Protein AF-A0A5R8YKE3-F1 (afdb_monomer)

Sequence (229 aa):
MSERKKALLKYLGLLACLWLAARLSPEHFTVLMYAVVTLTCFAGIVYGVANRKRILTFINHWPTSFFCSVVIFFICKLSAEKQINAQLGIEAEYIRQSASVGGVLLAIPLSLMLIGLYLLITSAYRKVVQPVSRAKPAPTEQGQTPPESLAQLRPFFAIAVLTSSLFLLTQSDNSVRYWVLVDAMLYSDCGPPEKPWGYVRKNLDSCYRVDTRLFHGAELIAFASRKPG

Solvent-accessible surface area (backbone atoms only — not comparable to full-atom values): 12429 Å² total; per-residue (Å²): 134,59,71,68,60,55,51,52,51,52,52,52,50,51,51,50,52,52,52,49,60,74,69,44,52,73,70,56,46,49,54,50,51,52,51,54,51,51,52,34,34,49,46,9,49,53,35,48,65,70,33,40,68,49,53,51,53,51,61,72,69,41,67,80,40,56,62,52,50,52,52,43,29,52,53,26,18,54,48,34,40,51,50,48,26,72,75,69,66,32,43,60,84,63,38,57,75,24,14,49,56,19,4,52,67,47,28,53,30,52,49,41,29,52,51,15,49,52,50,41,52,54,53,50,49,48,66,71,61,46,77,79,53,89,64,70,87,72,84,77,88,74,75,95,69,67,82,82,56,64,69,86,32,50,61,34,28,21,50,30,38,30,52,51,15,51,51,49,54,75,59,33,61,67,53,34,51,50,53,22,51,61,50,25,33,79,75,32,86,67,60,81,86,46,88,65,39,39,34,32,48,28,52,75,57,29,23,29,40,30,47,64,57,85,92,72,55,75,52,72,50,78,43,82,39,83,68,86,128

Radius of gyration: 24.86 Å; Cα contacts (8 Å, |Δi|>4): 229; chains: 1; bounding box: 54×36×80 Å

pLDDT: mean 80.18, std 13.74, range [34.69, 95.25]

Secondary structure (DSSP, 8-state):
--HHHHHHHHHHHHHHHHHHHHHS-HHHHHHHHHHHHHHHHHHHHHHHHHTHHHHHHHHHT-THHHHHHHHHHHHHHHHHHHHHHHHH---HHHHTTTHHHHHHHHHHHHHHHHHHHHHHHHHHHHHHHTTS--S------SS-PPPPS-GGGHHHHHHHHHHHHHHHHHTHHHHHHHHHHHHHHTT--SS--BTTEEEEE-SSSEEEEEE--TTS---EEEEE-PPP-

Mean predicted aligned error: 11.29 Å

Structure (mmCIF, N/CA/C/O backbone):
data_AF-A0A5R8YKE3-F1
#
_entry.id   AF-A0A5R8YKE3-F1
#
loop_
_atom_site.group_PDB
_atom_site.id
_atom_site.type_symbol
_atom_site.label_atom_id
_atom_site.label_alt_id
_atom_site.label_comp_id
_atom_site.label_asym_id
_atom_site.label_entity_id
_atom_site.label_seq_id
_atom_site.pdbx_PDB_ins_code
_atom_site.Cartn_x
_atom_site.Cartn_y
_atom_site.Cartn_z
_atom_site.occupancy
_atom_site.B_iso_or_equiv
_atom_site.auth_seq_id
_atom_site.auth_comp_id
_atom_site.auth_asym_id
_atom_site.auth_atom_id
_atom_site.pdbx_PDB_model_num
ATOM 1 N N . MET A 1 1 ? -16.827 4.598 43.904 1.00 57.41 1 MET A N 1
ATOM 2 C CA . MET A 1 1 ? -15.351 4.680 43.763 1.00 57.41 1 MET A CA 1
ATOM 3 C C . MET A 1 1 ? -15.006 6.024 43.118 1.00 57.41 1 MET A C 1
ATOM 5 O O . MET A 1 1 ? -15.526 6.278 42.038 1.00 57.41 1 MET A O 1
ATOM 9 N N . SER A 1 2 ? -14.256 6.917 43.785 1.00 78.00 2 SER A N 1
ATOM 10 C CA . SER A 1 2 ? -14.043 8.296 43.293 1.00 78.00 2 SER A CA 1
ATOM 11 C C . SER A 1 2 ? -13.218 8.333 41.998 1.00 78.00 2 SER A C 1
ATOM 13 O O . SER A 1 2 ? -12.373 7.465 41.777 1.00 78.00 2 SER A O 1
ATOM 15 N N . GLU A 1 3 ? -13.450 9.334 41.144 1.00 76.88 3 GLU A N 1
ATOM 16 C CA . GLU A 1 3 ? -12.742 9.518 39.862 1.00 76.88 3 GLU A CA 1
ATOM 17 C C . GLU A 1 3 ? -11.210 9.536 40.023 1.00 76.88 3 GLU A C 1
ATOM 19 O O . GLU A 1 3 ? -10.492 8.953 39.211 1.00 76.88 3 GLU A O 1
ATOM 24 N N . ARG A 1 4 ? -10.701 10.069 41.146 1.00 77.25 4 ARG A N 1
ATOM 25 C CA . ARG A 1 4 ? -9.277 9.994 41.517 1.00 77.25 4 ARG A CA 1
ATOM 26 C C . ARG A 1 4 ? -8.763 8.558 41.612 1.00 77.25 4 ARG A C 1
ATOM 28 O O . ARG A 1 4 ? -7.698 8.272 41.082 1.00 77.25 4 ARG A O 1
ATOM 35 N N . LYS A 1 5 ? -9.514 7.640 42.233 1.00 80.94 5 LYS A N 1
ATOM 36 C CA . LYS A 1 5 ? -9.105 6.230 42.366 1.00 80.94 5 LYS A CA 1
ATOM 37 C C . LYS A 1 5 ? -9.066 5.519 41.010 1.00 80.94 5 LYS A C 1
ATOM 39 O O . LYS A 1 5 ? -8.183 4.701 40.792 1.00 80.94 5 LYS A O 1
ATOM 44 N N . LYS A 1 6 ? -9.968 5.858 40.079 1.00 77.81 6 LYS A N 1
ATOM 45 C CA . LYS A 1 6 ? -9.957 5.310 38.709 1.00 77.81 6 LYS A CA 1
ATOM 46 C C . LYS A 1 6 ? -8.768 5.820 37.895 1.00 77.81 6 LYS A C 1
ATOM 48 O O . LYS A 1 6 ? -8.160 5.041 37.169 1.00 77.81 6 LYS A O 1
ATOM 53 N N . ALA A 1 7 ? -8.438 7.108 38.008 1.00 78.81 7 ALA A N 1
ATOM 54 C CA . ALA A 1 7 ? -7.267 7.681 37.349 1.00 78.81 7 ALA A CA 1
ATOM 55 C C . ALA A 1 7 ? -5.974 7.048 37.883 1.00 78.81 7 ALA A C 1
ATOM 57 O O . ALA A 1 7 ? -5.153 6.582 37.101 1.00 78.81 7 ALA A O 1
ATOM 58 N N . LEU A 1 8 ? -5.843 6.935 39.208 1.00 85.69 8 LEU A N 1
ATOM 59 C CA . LEU A 1 8 ? -4.679 6.330 39.857 1.00 85.69 8 LEU A CA 1
ATOM 60 C C . LEU A 1 8 ? -4.507 4.853 39.469 1.00 85.69 8 LEU A C 1
ATOM 62 O O . LEU A 1 8 ? -3.393 4.423 39.193 1.00 85.69 8 LEU A O 1
ATOM 66 N N . LEU A 1 9 ? -5.611 4.107 39.343 1.00 87.88 9 LEU A N 1
ATOM 67 C CA . LEU A 1 9 ? -5.604 2.725 38.852 1.00 87.88 9 LEU A CA 1
ATOM 68 C C . LEU A 1 9 ? -5.129 2.624 37.391 1.00 87.88 9 LEU A C 1
ATOM 70 O O . LEU A 1 9 ? -4.368 1.722 37.055 1.00 87.88 9 LEU A O 1
ATOM 74 N N . LYS A 1 10 ? -5.537 3.560 36.522 1.00 81.00 10 LYS A N 1
ATOM 75 C CA . LYS A 1 10 ? -5.075 3.619 35.122 1.00 81.00 10 LYS A CA 1
ATOM 76 C C . LYS A 1 10 ? -3.581 3.934 35.026 1.00 81.00 10 LYS A C 1
ATOM 78 O O . LYS A 1 10 ? -2.891 3.307 34.229 1.00 81.00 10 LYS A O 1
ATOM 83 N N . TYR A 1 11 ? -3.082 4.866 35.840 1.00 81.75 11 TYR A N 1
ATOM 84 C CA . TYR A 1 11 ? -1.654 5.196 35.888 1.00 81.75 11 TYR A CA 1
ATOM 85 C C . TYR A 1 11 ? -0.813 4.046 36.451 1.00 81.75 11 TYR A C 1
ATOM 87 O O . TYR A 1 11 ? 0.224 3.730 35.878 1.00 81.75 11 TYR A O 1
ATOM 95 N N . LEU A 1 12 ? -1.283 3.374 37.508 1.00 86.62 12 LEU A N 1
ATOM 96 C CA . LEU A 1 12 ? -0.653 2.157 38.029 1.00 86.62 12 LEU A CA 1
ATOM 97 C C . LEU A 1 12 ? -0.623 1.042 36.981 1.00 86.62 12 LEU A C 1
ATOM 99 O O . LEU A 1 12 ? 0.403 0.392 36.823 1.00 86.62 12 LEU A O 1
ATOM 103 N N . GLY A 1 13 ? -1.709 0.863 36.225 1.00 83.75 13 GLY A N 1
ATOM 104 C CA . GLY A 1 13 ? -1.755 -0.080 35.108 1.00 83.75 13 GLY A CA 1
ATOM 105 C C . GLY A 1 13 ? -0.747 0.259 34.006 1.00 83.75 13 GLY A C 1
ATOM 106 O O . GLY A 1 13 ? -0.031 -0.622 33.546 1.00 83.75 13 GLY A O 1
ATOM 107 N N . LEU A 1 14 ? -0.633 1.534 33.620 1.00 81.62 14 LEU A N 1
ATOM 108 C CA . LEU A 1 14 ? 0.358 1.991 32.636 1.00 81.62 14 LEU A CA 1
ATOM 109 C C . LEU A 1 14 ? 1.799 1.777 33.117 1.00 81.62 14 LEU A C 1
ATOM 111 O O . LEU A 1 14 ? 2.621 1.280 32.352 1.00 81.62 14 LEU A O 1
ATOM 115 N N . LEU A 1 15 ? 2.095 2.106 34.378 1.00 80.06 15 LEU A N 1
ATOM 116 C CA . LEU A 1 15 ? 3.407 1.883 34.993 1.00 80.06 15 LEU A CA 1
ATOM 117 C C . LEU A 1 15 ? 3.743 0.394 35.091 1.00 80.06 15 LEU A C 1
ATOM 119 O O . LEU A 1 15 ? 4.869 0.012 34.792 1.00 80.06 15 LEU A O 1
ATOM 123 N N . ALA A 1 16 ? 2.770 -0.449 35.441 1.00 79.50 16 ALA A N 1
ATOM 124 C CA . ALA A 1 16 ? 2.940 -1.897 35.458 1.00 79.50 16 ALA A CA 1
ATOM 125 C C . ALA A 1 16 ? 3.216 -2.450 34.052 1.00 79.50 16 ALA A C 1
ATOM 127 O O . ALA A 1 16 ? 4.128 -3.254 33.891 1.00 79.50 16 ALA A O 1
ATOM 128 N N . CYS A 1 17 ? 2.501 -1.979 33.025 1.00 77.44 17 CYS A N 1
ATOM 129 C CA . CYS A 1 17 ? 2.752 -2.367 31.635 1.00 77.44 17 CYS A CA 1
ATOM 130 C C . CYS A 1 17 ? 4.136 -1.920 31.141 1.00 77.44 17 CYS A C 1
ATOM 132 O O . CYS A 1 17 ? 4.826 -2.700 30.493 1.00 77.44 17 CYS A O 1
ATOM 134 N N . LEU A 1 18 ? 4.557 -0.691 31.460 1.00 75.56 18 LEU A N 1
ATOM 135 C CA . LEU A 1 18 ? 5.889 -0.169 31.127 1.00 75.56 18 LEU A CA 1
ATOM 136 C C . LEU A 1 18 ? 6.999 -0.949 31.837 1.00 75.56 18 LEU A C 1
ATOM 138 O O . LEU A 1 18 ? 8.010 -1.281 31.225 1.00 75.56 18 LEU A O 1
ATOM 142 N N . TRP A 1 19 ? 6.798 -1.275 33.113 1.00 80.62 19 TRP A N 1
ATOM 143 C CA . TRP A 1 19 ? 7.740 -2.069 33.895 1.00 80.62 19 TRP A CA 1
ATOM 144 C C . TRP A 1 19 ? 7.853 -3.503 33.372 1.00 80.62 19 TRP A C 1
ATOM 146 O O . TRP A 1 19 ? 8.959 -4.025 33.246 1.00 80.62 19 TRP A O 1
ATOM 156 N N . LEU A 1 20 ? 6.722 -4.116 33.002 1.00 74.88 20 LEU A N 1
ATOM 157 C CA . LEU A 1 20 ? 6.692 -5.429 32.366 1.00 74.88 20 LEU A CA 1
ATOM 158 C C . LEU A 1 20 ? 7.441 -5.379 31.027 1.00 74.88 20 LEU A C 1
ATOM 160 O O . LEU A 1 20 ? 8.350 -6.171 30.811 1.00 74.88 20 LEU A O 1
ATOM 164 N N . ALA A 1 21 ? 7.143 -4.394 30.174 1.00 72.62 21 ALA A N 1
ATOM 165 C CA . ALA A 1 21 ? 7.817 -4.209 28.890 1.00 72.62 21 ALA A CA 1
ATOM 166 C C . ALA A 1 21 ? 9.339 -4.031 29.033 1.00 72.62 21 ALA A C 1
ATOM 168 O O . ALA A 1 21 ? 10.087 -4.590 28.239 1.00 72.62 21 ALA A O 1
ATOM 169 N N . ALA A 1 22 ? 9.803 -3.320 30.066 1.00 74.81 22 ALA A N 1
ATOM 170 C CA . ALA A 1 22 ? 11.228 -3.121 30.344 1.00 74.81 22 ALA A CA 1
ATOM 171 C C . ALA A 1 22 ? 11.946 -4.373 30.891 1.00 74.81 22 ALA A C 1
ATOM 173 O O . ALA A 1 22 ? 13.173 -4.442 30.854 1.00 74.81 22 ALA A O 1
ATOM 174 N N . ARG A 1 23 ? 11.203 -5.348 31.429 1.00 80.06 23 ARG A N 1
ATOM 175 C CA . ARG A 1 23 ? 11.729 -6.602 32.000 1.00 80.06 23 ARG A CA 1
ATOM 176 C C . ARG A 1 23 ? 11.668 -7.785 31.035 1.00 80.06 23 ARG A C 1
ATOM 178 O O . ARG A 1 23 ? 12.293 -8.806 31.316 1.00 80.06 23 ARG A O 1
ATOM 185 N N . LEU A 1 24 ? 10.917 -7.678 29.939 1.00 79.88 24 LEU A N 1
ATOM 186 C CA . LEU A 1 24 ? 10.856 -8.729 28.927 1.00 79.88 24 LEU A CA 1
ATOM 187 C C . LEU A 1 24 ? 12.138 -8.729 28.089 1.00 79.88 24 LEU A C 1
ATOM 189 O O . LEU A 1 24 ? 12.591 -7.688 27.617 1.00 79.88 24 LEU A O 1
ATOM 193 N N . SER A 1 25 ? 12.696 -9.918 27.858 1.00 80.12 25 SER A N 1
ATOM 194 C CA . SER A 1 25 ? 13.755 -10.076 26.865 1.00 80.12 25 SER A CA 1
ATOM 195 C C . SER A 1 25 ? 13.213 -9.789 25.452 1.00 80.12 25 SER A C 1
ATOM 197 O O . SER A 1 25 ? 12.005 -9.921 25.220 1.00 80.12 25 SER A O 1
ATOM 199 N N . PRO A 1 26 ? 14.073 -9.407 24.490 1.00 80.00 26 PRO A N 1
ATOM 200 C CA . PRO A 1 26 ? 13.645 -8.976 23.153 1.00 80.00 26 PRO A CA 1
ATOM 201 C C . PRO A 1 26 ? 12.759 -10.001 22.424 1.00 80.00 26 PRO A C 1
ATOM 203 O O . PRO A 1 26 ? 11.797 -9.641 21.743 1.00 80.00 26 PRO A O 1
ATOM 206 N N . GLU A 1 27 ? 13.039 -11.289 22.615 1.00 81.00 27 GLU A N 1
ATOM 207 C CA . GLU A 1 27 ? 12.274 -12.401 22.039 1.00 81.00 27 GLU A CA 1
ATOM 208 C C . GLU A 1 27 ? 10.863 -12.505 22.633 1.00 81.00 27 GLU A C 1
ATOM 210 O O . GLU A 1 27 ? 9.879 -12.673 21.920 1.00 81.00 27 GLU A O 1
ATOM 215 N N . HIS A 1 28 ? 10.721 -12.320 23.945 1.00 80.62 28 HIS A N 1
ATOM 216 C CA . HIS A 1 28 ? 9.406 -12.359 24.586 1.00 80.62 28 HIS A CA 1
ATOM 217 C C . HIS A 1 28 ? 8.607 -11.092 24.270 1.00 80.62 28 HIS A C 1
ATOM 219 O O . HIS A 1 28 ? 7.388 -11.149 24.103 1.00 80.62 28 HIS A O 1
ATOM 225 N N . PHE A 1 29 ? 9.283 -9.944 24.159 1.00 76.56 29 PHE A N 1
ATOM 226 C CA . PHE A 1 29 ? 8.656 -8.680 23.784 1.00 76.56 29 PHE A CA 1
ATOM 227 C C . PHE A 1 29 ? 8.091 -8.732 22.361 1.00 76.56 29 PHE A C 1
ATOM 229 O O . PHE A 1 29 ? 6.963 -8.301 22.127 1.00 76.56 29 PHE A O 1
ATOM 236 N N . THR A 1 30 ? 8.834 -9.313 21.415 1.00 77.69 30 THR A N 1
ATOM 237 C CA . THR A 1 30 ? 8.352 -9.503 20.039 1.00 77.69 30 THR A CA 1
ATOM 238 C C . THR A 1 30 ? 7.142 -10.433 19.991 1.00 77.69 30 THR A C 1
ATOM 240 O O . THR A 1 30 ? 6.137 -10.066 19.384 1.00 77.69 30 THR A O 1
ATOM 243 N N . VAL A 1 31 ? 7.166 -11.572 20.693 1.00 82.88 31 VAL A N 1
ATOM 244 C CA . VAL A 1 31 ? 6.003 -12.478 20.795 1.00 82.88 31 VAL A CA 1
ATOM 245 C C . VAL A 1 31 ? 4.784 -11.772 21.399 1.00 82.88 31 VAL A C 1
ATOM 247 O O . VAL A 1 31 ? 3.678 -11.888 20.869 1.00 82.88 31 VAL A O 1
ATOM 250 N N . LEU A 1 32 ? 4.973 -10.990 22.467 1.00 81.50 32 LEU A N 1
ATOM 251 C CA . LEU A 1 32 ? 3.899 -10.216 23.091 1.00 81.50 32 LEU A CA 1
ATOM 252 C C . LEU A 1 32 ? 3.305 -9.186 22.118 1.00 81.50 32 LEU A C 1
ATOM 254 O O . LEU A 1 32 ? 2.085 -9.073 22.010 1.00 81.50 32 LEU A O 1
ATOM 258 N N . MET A 1 33 ? 4.150 -8.463 21.379 1.00 80.94 33 MET A N 1
ATOM 259 C CA . MET A 1 33 ? 3.708 -7.501 20.367 1.00 80.94 33 MET A CA 1
ATOM 260 C C . MET A 1 33 ? 2.919 -8.179 19.246 1.00 80.94 33 MET A C 1
ATOM 262 O O . MET A 1 33 ? 1.844 -7.697 18.887 1.00 80.94 33 MET A O 1
ATOM 266 N N . TYR A 1 34 ? 3.386 -9.326 18.745 1.00 83.69 34 TYR A N 1
ATOM 267 C CA . TYR A 1 34 ? 2.639 -10.117 17.767 1.00 83.69 34 TYR A CA 1
ATOM 268 C C . TYR A 1 34 ? 1.282 -10.561 18.317 1.00 83.69 34 TYR A C 1
ATOM 270 O O . TYR A 1 34 ? 0.271 -10.409 17.630 1.00 83.69 34 TYR A O 1
ATOM 278 N N . ALA A 1 35 ? 1.220 -11.045 19.559 1.00 84.94 35 ALA A N 1
ATOM 279 C CA . ALA A 1 35 ? -0.036 -11.443 20.188 1.00 84.94 35 ALA A CA 1
ATOM 280 C C . ALA A 1 35 ? -1.019 -10.263 20.317 1.00 84.94 35 ALA A C 1
ATOM 282 O O . ALA A 1 35 ? -2.194 -10.398 19.972 1.00 84.94 35 ALA A O 1
ATOM 283 N N . VAL A 1 36 ? -0.542 -9.087 20.741 1.00 85.62 36 VAL A N 1
ATOM 284 C CA . VAL A 1 36 ? -1.359 -7.866 20.861 1.00 85.62 36 VAL A CA 1
ATOM 285 C C . VAL A 1 36 ? -1.874 -7.400 19.499 1.00 85.62 36 VAL A C 1
ATOM 287 O O . VAL A 1 36 ? -3.058 -7.071 19.375 1.00 85.62 36 VAL A O 1
ATOM 290 N N . VAL A 1 37 ? -1.023 -7.396 18.469 1.00 85.12 37 VAL A N 1
ATOM 291 C CA . VAL A 1 37 ? -1.424 -7.047 17.097 1.00 85.12 37 VAL A CA 1
ATOM 292 C C . VAL A 1 37 ? -2.467 -8.037 16.584 1.00 85.12 37 VAL A C 1
ATOM 294 O O . VAL A 1 37 ? -3.515 -7.618 16.103 1.00 85.12 37 VAL A O 1
ATOM 297 N N . THR A 1 38 ? -2.243 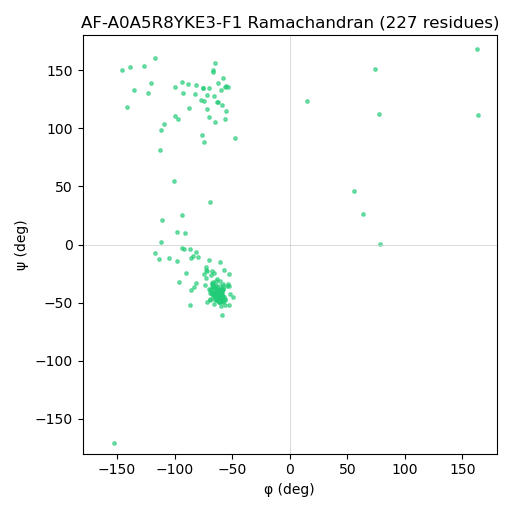-9.339 16.766 1.00 85.88 38 THR A N 1
ATOM 298 C CA . THR A 1 38 ? -3.163 -10.393 16.308 1.00 85.88 38 THR A CA 1
ATOM 299 C C . THR A 1 38 ? -4.527 -10.282 16.987 1.00 85.88 38 THR A C 1
ATOM 301 O O . THR A 1 38 ? -5.559 -10.314 16.316 1.00 85.88 38 THR A O 1
ATOM 304 N N . LEU A 1 39 ? -4.550 -10.070 18.306 1.00 88.50 39 LEU A N 1
ATOM 305 C CA . LEU A 1 39 ? -5.785 -9.866 19.064 1.00 88.50 39 LEU A CA 1
ATOM 306 C C . LEU A 1 39 ? -6.524 -8.596 18.613 1.00 88.50 39 LEU A C 1
ATOM 308 O O . LEU A 1 39 ? -7.746 -8.606 18.459 1.00 88.50 39 LEU A O 1
ATOM 312 N N . THR A 1 40 ? -5.786 -7.513 18.363 1.00 87.19 40 THR A N 1
ATOM 313 C CA . THR A 1 40 ? -6.341 -6.244 17.867 1.00 87.19 40 THR A CA 1
ATOM 314 C C . THR A 1 40 ? -6.953 -6.410 16.479 1.00 87.19 40 THR A C 1
ATOM 316 O O . THR A 1 40 ? -8.068 -5.943 16.239 1.00 87.19 40 THR A O 1
ATOM 319 N N . CYS A 1 41 ? -6.273 -7.130 15.585 1.00 87.94 41 CYS A N 1
ATOM 320 C CA . CYS A 1 41 ? -6.785 -7.468 14.263 1.00 87.94 41 CYS A CA 1
ATOM 321 C C . CYS A 1 41 ? -8.045 -8.330 14.354 1.00 87.94 41 CYS A C 1
ATOM 323 O O . CYS A 1 41 ? -9.033 -8.026 13.689 1.00 87.94 41 CYS A O 1
ATOM 325 N N . PHE A 1 42 ? -8.061 -9.343 15.224 1.00 89.81 42 PHE A N 1
ATOM 326 C CA . PHE A 1 42 ? -9.232 -10.193 15.429 1.00 89.81 42 PHE A CA 1
ATOM 327 C C . PHE A 1 42 ? -10.441 -9.389 15.929 1.00 89.81 42 PHE A C 1
ATOM 329 O O . PHE A 1 42 ? -11.525 -9.467 15.350 1.00 89.81 42 PHE A O 1
ATOM 336 N N . ALA A 1 43 ? -10.250 -8.541 16.943 1.00 89.19 43 ALA A N 1
ATOM 337 C CA . ALA A 1 43 ? -11.283 -7.632 17.439 1.00 89.19 43 ALA A CA 1
ATOM 338 C C . ALA A 1 43 ? -11.789 -6.671 16.345 1.00 89.19 43 ALA A C 1
ATOM 340 O O . ALA A 1 43 ? -12.990 -6.397 16.254 1.00 89.19 43 ALA A O 1
ATOM 341 N N . GLY A 1 44 ? -10.884 -6.195 15.485 1.00 88.88 44 GLY A N 1
ATOM 342 C CA . GLY A 1 44 ? -11.218 -5.401 14.309 1.00 88.88 44 GLY A CA 1
ATOM 343 C C . GLY A 1 44 ? -12.083 -6.165 13.306 1.00 88.88 44 GLY A C 1
ATOM 344 O O . GLY A 1 44 ? -13.122 -5.654 12.890 1.00 88.88 44 GLY A O 1
ATOM 345 N N . ILE A 1 45 ? -11.716 -7.400 12.961 1.00 90.06 45 ILE A N 1
ATOM 346 C CA . ILE A 1 45 ? -12.487 -8.259 12.049 1.00 90.06 45 ILE A CA 1
ATOM 347 C C . ILE A 1 45 ? -13.894 -8.496 12.599 1.00 90.06 45 ILE A C 1
ATOM 349 O O . ILE A 1 45 ? -14.868 -8.316 11.869 1.00 90.06 45 ILE A O 1
ATOM 353 N N . VAL A 1 46 ? -14.021 -8.824 13.889 1.00 91.31 46 VAL A N 1
ATOM 354 C CA . VAL A 1 46 ? -15.324 -9.018 14.546 1.00 91.31 46 VAL A CA 1
ATOM 355 C C . VAL A 1 46 ? -16.199 -7.768 14.405 1.00 91.31 46 VAL A C 1
ATOM 357 O O . VAL A 1 46 ? -17.357 -7.874 13.995 1.00 91.31 46 VAL A O 1
ATOM 360 N N . TYR A 1 47 ? -15.651 -6.575 14.664 1.00 90.81 47 TYR A N 1
ATOM 361 C CA . TYR A 1 47 ? -16.377 -5.317 14.454 1.00 90.81 47 TYR A CA 1
ATOM 362 C C . TYR A 1 47 ? -16.768 -5.105 12.986 1.00 90.81 47 TYR A C 1
ATOM 364 O O . TYR A 1 47 ? -17.897 -4.695 12.706 1.00 90.81 47 TYR A O 1
ATOM 372 N N . GLY A 1 48 ? -15.852 -5.392 12.058 1.00 88.25 48 GLY A N 1
ATOM 373 C CA . GLY A 1 48 ? -16.068 -5.259 10.620 1.00 88.25 48 GLY A CA 1
ATOM 374 C C . GLY A 1 48 ? -17.211 -6.139 10.118 1.00 88.25 48 GLY A C 1
ATOM 375 O O . GLY A 1 48 ? -18.098 -5.663 9.411 1.00 88.25 48 GLY A O 1
ATOM 376 N N . VAL A 1 49 ? -17.246 -7.403 10.546 1.00 90.81 49 VAL A N 1
ATOM 377 C CA . VAL A 1 49 ? -18.314 -8.353 10.204 1.00 90.81 49 VAL A CA 1
ATOM 378 C C . VAL A 1 49 ? -19.647 -7.911 10.808 1.00 90.81 49 VAL A C 1
ATOM 380 O O . VAL A 1 49 ? -20.653 -7.851 10.095 1.00 90.81 49 VAL A O 1
ATOM 383 N N . ALA A 1 50 ? -19.653 -7.540 12.091 1.00 89.00 50 ALA A N 1
ATOM 384 C CA . ALA A 1 50 ? -20.863 -7.126 12.798 1.00 89.00 50 ALA A CA 1
ATOM 385 C C . ALA A 1 50 ? -21.476 -5.835 12.221 1.00 89.00 50 ALA A C 1
ATOM 387 O O . ALA A 1 50 ? -22.695 -5.674 12.197 1.00 89.00 50 ALA A O 1
ATOM 388 N N . ASN A 1 51 ? -20.646 -4.936 11.680 1.00 88.31 51 ASN A N 1
ATOM 389 C CA . ASN A 1 51 ? -21.074 -3.652 11.120 1.00 88.31 51 ASN A CA 1
ATOM 390 C C . ASN A 1 51 ? -20.927 -3.565 9.591 1.00 88.31 51 ASN A C 1
ATOM 392 O O . ASN A 1 51 ? -20.936 -2.463 9.037 1.00 88.31 51 ASN A O 1
ATOM 396 N N . ARG A 1 52 ? -20.856 -4.705 8.884 1.00 87.75 52 ARG A N 1
ATOM 397 C CA . ARG A 1 52 ? -20.581 -4.756 7.433 1.00 87.75 52 ARG A CA 1
ATOM 398 C C . ARG A 1 52 ? -21.491 -3.854 6.600 1.00 87.75 52 ARG A C 1
ATOM 400 O O . ARG A 1 52 ? -21.021 -3.154 5.713 1.00 87.75 52 ARG A O 1
ATOM 407 N N . LYS A 1 53 ? -22.795 -3.825 6.916 1.00 86.50 53 LYS A N 1
ATOM 408 C CA . LYS A 1 53 ? -23.789 -3.020 6.185 1.00 86.50 53 LYS A CA 1
ATOM 409 C C . LYS A 1 53 ? -23.470 -1.534 6.309 1.00 86.50 53 LYS A C 1
ATOM 411 O O . LYS A 1 53 ? -23.481 -0.824 5.317 1.00 86.50 53 LYS A O 1
ATOM 416 N N . ARG A 1 54 ? -23.116 -1.090 7.517 1.00 82.81 54 ARG A N 1
ATOM 417 C CA . ARG A 1 54 ? -22.745 0.299 7.784 1.00 82.81 54 ARG A CA 1
ATOM 418 C C . ARG A 1 54 ? -21.456 0.691 7.075 1.00 82.81 54 ARG A C 1
ATOM 420 O O . ARG A 1 54 ? -21.387 1.780 6.517 1.00 82.81 54 ARG A O 1
ATOM 427 N N . ILE A 1 55 ? -20.455 -0.188 7.107 1.00 84.12 55 ILE A N 1
ATOM 428 C CA . ILE A 1 55 ? -19.169 0.030 6.438 1.00 84.12 55 ILE A CA 1
ATOM 429 C C . ILE A 1 55 ? -19.381 0.153 4.927 1.00 84.12 55 ILE A C 1
ATOM 431 O O . ILE A 1 55 ? -18.878 1.093 4.326 1.00 84.12 55 ILE A O 1
ATOM 435 N N . LEU A 1 56 ? -20.186 -0.726 4.327 1.00 83.19 56 LEU A N 1
ATOM 436 C CA . LEU A 1 56 ? -20.521 -0.654 2.903 1.00 83.19 56 LEU A CA 1
ATOM 437 C C . LEU A 1 56 ? -21.289 0.625 2.550 1.00 83.19 56 LEU A C 1
ATOM 439 O O . LEU A 1 56 ? -20.940 1.290 1.581 1.00 83.19 56 LEU A O 1
ATOM 443 N N . THR A 1 57 ? -22.283 1.025 3.351 1.00 82.88 57 THR A N 1
ATOM 444 C CA . THR A 1 57 ? -22.985 2.303 3.141 1.00 82.88 57 THR A CA 1
ATOM 445 C C . THR A 1 57 ? -22.018 3.483 3.204 1.00 82.88 57 THR A C 1
ATOM 447 O O . THR A 1 57 ? -22.113 4.382 2.375 1.00 82.88 57 THR A O 1
ATOM 450 N N . PHE A 1 58 ? -21.081 3.468 4.154 1.00 80.31 58 PHE A N 1
ATOM 451 C CA . PHE A 1 58 ? -20.054 4.495 4.299 1.00 80.31 58 PHE A CA 1
ATOM 452 C C . PHE A 1 58 ? -19.097 4.543 3.100 1.00 80.31 58 PHE A C 1
ATOM 454 O O . PHE A 1 58 ? -18.819 5.630 2.612 1.00 80.31 58 PHE A O 1
ATOM 461 N N . ILE A 1 59 ? -18.658 3.389 2.586 1.00 77.38 59 ILE A N 1
ATOM 462 C CA . ILE A 1 59 ? -17.830 3.301 1.372 1.00 77.38 59 ILE A CA 1
ATOM 463 C C . ILE A 1 59 ? -18.590 3.862 0.161 1.00 77.38 59 ILE A C 1
ATOM 465 O O . ILE A 1 59 ? -18.046 4.672 -0.584 1.00 77.38 59 ILE A O 1
ATOM 469 N N . ASN A 1 60 ? -19.863 3.491 -0.001 1.00 75.25 60 ASN A N 1
ATOM 470 C CA . ASN A 1 60 ? -20.688 3.934 -1.127 1.00 75.25 60 ASN A CA 1
ATOM 471 C C . ASN A 1 60 ? -20.999 5.440 -1.084 1.00 75.25 60 ASN A C 1
ATOM 473 O O . ASN A 1 60 ? -21.086 6.079 -2.127 1.00 75.25 60 ASN A O 1
ATOM 477 N N . HIS A 1 61 ? -21.154 6.014 0.113 1.00 71.06 61 HIS A N 1
ATOM 478 C CA . HIS A 1 61 ? -21.410 7.445 0.321 1.00 71.06 61 HIS A CA 1
ATOM 479 C C . HIS A 1 61 ? -20.131 8.246 0.560 1.00 71.06 61 HIS A C 1
ATOM 481 O O . HIS A 1 61 ? -20.187 9.331 1.137 1.00 71.06 61 HIS A O 1
ATOM 487 N N . TRP A 1 62 ? -18.986 7.771 0.077 1.00 68.50 62 TRP A N 1
ATOM 488 C CA . TRP A 1 62 ? -17.758 8.556 0.060 1.00 68.50 62 TRP A CA 1
ATOM 489 C C . TRP A 1 62 ? -17.487 9.166 -1.340 1.00 68.50 62 TRP A C 1
ATOM 491 O O . TRP A 1 62 ? -16.399 8.967 -1.868 1.00 68.50 62 TRP A O 1
ATOM 501 N N . PRO A 1 63 ? -18.404 9.929 -1.988 1.00 47.91 63 PRO A N 1
ATOM 502 C CA . PRO A 1 63 ? -18.178 10.487 -3.326 1.00 47.91 63 PRO A CA 1
ATOM 503 C C . PRO A 1 63 ? -17.152 11.627 -3.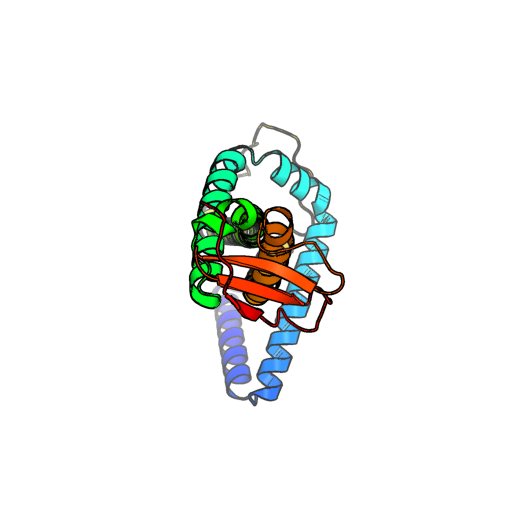332 1.00 47.91 63 PRO A C 1
ATOM 505 O O . PRO A 1 63 ? -16.474 11.831 -4.335 1.00 47.91 63 PRO A O 1
ATOM 508 N N . THR A 1 64 ? -16.923 12.301 -2.198 1.00 57.25 64 THR A N 1
ATOM 509 C CA . THR A 1 64 ? -15.769 13.200 -2.015 1.00 57.25 64 THR A CA 1
ATOM 510 C C . THR A 1 64 ? -14.435 12.456 -2.160 1.00 57.25 64 THR A C 1
ATOM 512 O O . THR A 1 64 ? -13.403 13.097 -2.342 1.00 57.25 64 THR A O 1
ATOM 515 N N . SER A 1 65 ? -14.437 11.111 -2.122 1.00 60.25 65 SER A N 1
ATOM 516 C CA . SER A 1 65 ? -13.248 10.307 -2.387 1.00 60.25 65 SER A CA 1
ATOM 517 C C . SER A 1 65 ? -12.895 10.263 -3.857 1.00 60.25 65 SER A C 1
ATOM 519 O O . SER A 1 65 ? -11.725 10.087 -4.110 1.00 60.25 65 SER A O 1
ATOM 521 N N . PHE A 1 66 ? -13.805 10.449 -4.823 1.00 66.62 66 PHE A N 1
ATO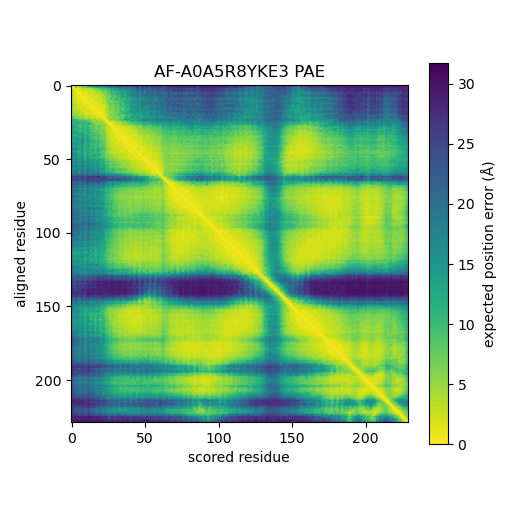M 522 C CA . PHE A 1 66 ? -13.439 10.224 -6.228 1.00 66.62 66 PHE A CA 1
ATOM 523 C C . PHE A 1 66 ? -12.287 11.142 -6.658 1.00 66.62 66 PHE A C 1
ATOM 525 O O . PHE A 1 66 ? -11.287 10.681 -7.204 1.00 66.62 66 PHE A O 1
ATOM 532 N N . PHE A 1 67 ? -12.367 12.428 -6.303 1.00 73.62 67 PHE A N 1
ATOM 533 C CA . PHE A 1 67 ? -11.275 13.373 -6.531 1.00 73.62 67 PHE A CA 1
ATOM 534 C C . PHE A 1 67 ? -10.015 12.996 -5.734 1.00 73.62 67 PHE A C 1
ATOM 536 O O . PHE A 1 67 ? -8.924 12.939 -6.298 1.00 73.62 67 PHE A O 1
ATOM 543 N N . CYS A 1 68 ? -10.155 12.659 -4.447 1.00 76.69 68 CYS A N 1
ATOM 544 C CA . CYS A 1 68 ? -9.033 12.188 -3.631 1.00 76.69 68 CYS A CA 1
ATOM 545 C C . CYS A 1 68 ? -8.387 10.915 -4.201 1.00 76.69 68 CYS A C 1
ATOM 547 O O . CYS A 1 68 ? -7.172 10.809 -4.187 1.00 76.69 68 CYS A O 1
ATOM 549 N N . SER A 1 69 ? -9.164 9.975 -4.729 1.00 82.62 69 SER A N 1
ATOM 550 C CA . SER A 1 69 ? -8.733 8.700 -5.294 1.00 82.62 69 SER A CA 1
ATOM 551 C C . SER A 1 69 ? -7.995 8.910 -6.604 1.00 82.62 69 SER A C 1
ATOM 553 O O . SER A 1 69 ? -6.979 8.261 -6.813 1.00 82.62 69 SER A O 1
ATOM 555 N N . VAL A 1 70 ? -8.434 9.851 -7.447 1.00 89.19 70 VAL A N 1
ATOM 556 C CA . VAL A 1 70 ? -7.694 10.245 -8.656 1.00 89.19 70 VAL A CA 1
ATOM 557 C C . VAL A 1 70 ? -6.358 10.894 -8.287 1.00 89.19 70 VAL A C 1
ATOM 559 O O . VAL A 1 70 ? -5.330 10.529 -8.854 1.00 89.19 70 VAL A O 1
ATOM 562 N N . VAL A 1 71 ? -6.343 11.807 -7.309 1.00 90.69 71 VAL A N 1
ATOM 563 C CA . VAL A 1 71 ? -5.105 12.450 -6.831 1.00 90.69 71 VAL A CA 1
ATOM 564 C C . VAL A 1 71 ? -4.153 11.422 -6.216 1.00 90.69 71 VAL A C 1
ATOM 566 O O . VAL A 1 71 ? -2.977 11.383 -6.573 1.00 90.69 71 VAL A O 1
ATOM 569 N N . ILE A 1 72 ? -4.661 10.553 -5.339 1.00 90.69 72 ILE A N 1
ATOM 570 C CA . ILE A 1 72 ? -3.913 9.451 -4.724 1.00 90.69 72 ILE A CA 1
ATOM 571 C C . ILE A 1 72 ? -3.345 8.538 -5.807 1.00 90.69 72 ILE A C 1
ATOM 573 O O . ILE A 1 72 ? -2.153 8.254 -5.792 1.00 90.69 72 ILE A O 1
ATOM 577 N N . PHE A 1 73 ? -4.164 8.128 -6.776 1.00 93.81 73 PHE A N 1
ATOM 578 C CA . PHE A 1 73 ? -3.727 7.293 -7.887 1.00 93.81 73 PHE A CA 1
ATOM 579 C C . PHE A 1 73 ? -2.615 7.959 -8.697 1.00 93.81 73 PHE A C 1
ATOM 581 O O . PHE A 1 73 ? -1.621 7.311 -9.009 1.00 93.81 73 PHE A O 1
ATOM 588 N N . PHE A 1 74 ? -2.743 9.249 -9.009 1.00 94.12 74 PHE A N 1
ATOM 589 C CA . PHE A 1 74 ? -1.732 9.976 -9.770 1.00 94.12 74 PHE A CA 1
ATOM 590 C C . PHE A 1 74 ? -0.401 10.068 -9.015 1.00 94.12 74 PHE A C 1
ATOM 592 O O . PHE A 1 74 ? 0.655 9.809 -9.593 1.00 94.12 74 PHE A O 1
ATOM 599 N N . ILE A 1 75 ? -0.447 10.362 -7.711 1.00 94.19 75 ILE A N 1
ATOM 600 C CA . ILE A 1 75 ? 0.737 10.355 -6.845 1.00 94.19 75 ILE A CA 1
ATOM 601 C C . ILE A 1 75 ? 1.354 8.953 -6.815 1.00 94.19 75 ILE A C 1
ATOM 603 O O . ILE A 1 75 ? 2.545 8.810 -7.069 1.00 94.19 75 ILE A O 1
ATOM 607 N N . CYS A 1 76 ? 0.551 7.913 -6.585 1.00 94.88 76 CYS A N 1
ATOM 608 C CA . CYS A 1 76 ? 1.003 6.523 -6.565 1.00 94.88 76 CYS A CA 1
ATOM 609 C C . CYS A 1 76 ? 1.606 6.078 -7.901 1.00 94.88 76 CYS A C 1
ATOM 611 O O . CYS A 1 76 ? 2.616 5.381 -7.905 1.00 94.88 76 CYS A O 1
ATOM 613 N N . LYS A 1 77 ? 1.034 6.499 -9.033 1.00 95.25 77 LYS A N 1
ATOM 614 C CA . LYS A 1 77 ? 1.570 6.231 -10.371 1.00 95.25 77 LYS A CA 1
ATOM 615 C C . LYS A 1 77 ? 2.956 6.852 -10.539 1.00 95.25 77 LYS A C 1
ATOM 617 O O . LYS A 1 77 ? 3.880 6.164 -10.960 1.00 95.25 77 LYS A O 1
ATOM 622 N N . LEU A 1 78 ? 3.107 8.132 -10.191 1.00 94.62 78 LEU A N 1
ATOM 623 C CA . LEU A 1 78 ? 4.399 8.823 -10.254 1.00 94.62 78 LEU A CA 1
ATOM 624 C C . LEU A 1 78 ? 5.426 8.197 -9.305 1.00 94.62 78 LEU A C 1
ATOM 626 O O . LEU A 1 78 ? 6.597 8.075 -9.656 1.00 94.62 78 LEU A O 1
ATOM 630 N N . SER A 1 79 ? 4.996 7.787 -8.111 1.00 93.50 79 SER A N 1
ATOM 631 C CA . SER A 1 79 ? 5.839 7.061 -7.163 1.00 93.50 79 SER A CA 1
ATOM 632 C C . SER A 1 79 ? 6.296 5.719 -7.728 1.00 93.50 79 SER A C 1
ATOM 634 O O . SER A 1 79 ? 7.489 5.443 -7.672 1.00 93.50 79 SER A O 1
ATOM 636 N N . ALA A 1 80 ? 5.397 4.928 -8.324 1.00 93.75 80 ALA A N 1
ATOM 637 C CA . ALA A 1 80 ? 5.742 3.656 -8.958 1.00 93.75 80 ALA A CA 1
ATOM 638 C C . ALA A 1 80 ? 6.733 3.856 -10.113 1.00 93.75 80 ALA A C 1
ATOM 640 O O . ALA A 1 80 ? 7.742 3.163 -10.185 1.00 93.75 80 ALA A O 1
ATOM 641 N N . GLU A 1 81 ? 6.502 4.845 -10.979 1.00 94.00 81 GLU A N 1
ATOM 642 C CA . GLU A 1 81 ? 7.413 5.180 -12.080 1.00 94.00 81 GLU A CA 1
ATOM 643 C C . GLU A 1 81 ? 8.821 5.520 -11.567 1.00 94.00 81 GLU A C 1
ATOM 645 O O . GLU A 1 81 ? 9.810 4.940 -12.015 1.00 94.00 81 GLU A O 1
ATOM 650 N N . LYS A 1 82 ? 8.916 6.409 -10.570 1.00 92.94 82 LYS A N 1
ATOM 651 C CA . LYS A 1 82 ? 10.196 6.791 -9.957 1.00 92.94 82 LYS A CA 1
ATOM 652 C C . LYS A 1 82 ? 10.874 5.627 -9.248 1.00 92.94 82 LYS A C 1
ATOM 654 O O . LYS A 1 82 ? 12.090 5.499 -9.337 1.00 92.94 82 LYS A O 1
ATOM 659 N N . GLN A 1 83 ? 10.108 4.793 -8.553 1.00 91.81 83 GLN A N 1
ATOM 660 C CA . GLN A 1 83 ? 10.625 3.628 -7.845 1.00 91.81 83 GLN A CA 1
ATOM 661 C C . GLN A 1 83 ? 11.229 2.614 -8.820 1.00 91.81 83 GLN A C 1
ATOM 663 O O . GLN A 1 83 ? 12.351 2.161 -8.608 1.00 91.81 83 GLN A O 1
ATOM 668 N N . ILE A 1 84 ? 10.533 2.306 -9.917 1.00 91.25 84 ILE A N 1
ATOM 669 C CA . ILE A 1 84 ? 11.019 1.375 -10.942 1.00 91.25 84 ILE A CA 1
ATOM 670 C C . ILE A 1 84 ? 12.229 1.943 -11.678 1.00 91.25 84 ILE A C 1
ATOM 672 O O . ILE A 1 84 ? 13.208 1.224 -11.873 1.00 91.25 84 ILE A O 1
ATOM 676 N N . ASN A 1 85 ? 12.209 3.231 -12.028 1.00 92.50 85 ASN A N 1
ATOM 677 C CA . ASN A 1 85 ? 13.364 3.896 -12.628 1.00 92.50 85 ASN A CA 1
ATOM 678 C C . ASN A 1 85 ? 14.581 3.845 -11.683 1.00 92.50 85 ASN A C 1
ATOM 680 O O . ASN A 1 85 ? 15.649 3.394 -12.081 1.00 92.50 85 ASN A O 1
ATOM 684 N N . ALA A 1 86 ? 14.412 4.189 -10.404 1.00 90.25 86 ALA A N 1
ATOM 685 C CA . ALA A 1 86 ? 15.503 4.164 -9.429 1.00 90.25 86 ALA A CA 1
ATOM 686 C C . ALA A 1 86 ? 16.066 2.753 -9.178 1.00 90.25 86 ALA A C 1
ATOM 688 O O . ALA A 1 86 ? 17.269 2.601 -8.984 1.00 90.25 86 ALA A O 1
ATOM 689 N N . GLN A 1 87 ? 15.217 1.722 -9.174 1.00 89.19 87 GLN A N 1
ATOM 690 C CA . GLN A 1 87 ? 15.641 0.347 -8.894 1.00 89.19 87 GLN A CA 1
ATOM 691 C C . GLN A 1 87 ? 16.221 -0.370 -10.118 1.00 89.19 87 GLN A C 1
ATOM 693 O O . GLN A 1 87 ? 17.134 -1.179 -9.970 1.00 89.19 87 GLN A O 1
ATOM 698 N N . LEU A 1 88 ? 15.671 -0.126 -11.313 1.00 87.81 88 LEU A N 1
ATOM 699 C CA . LEU A 1 88 ? 15.981 -0.896 -12.524 1.00 87.81 88 LEU A CA 1
ATOM 700 C C . LEU A 1 88 ? 16.704 -0.083 -13.604 1.00 87.81 88 LEU A C 1
ATOM 702 O O . LEU A 1 88 ? 17.197 -0.656 -14.572 1.00 87.81 88 LEU A O 1
ATOM 706 N N . GLY A 1 89 ? 16.758 1.242 -13.473 1.00 88.56 89 GLY A N 1
ATOM 707 C CA . GLY A 1 89 ? 17.344 2.137 -14.470 1.00 88.56 89 GLY A CA 1
ATOM 708 C C . GLY A 1 89 ? 16.615 2.117 -15.815 1.00 88.56 89 GLY A C 1
ATOM 709 O O . GLY A 1 89 ? 17.254 2.332 -16.843 1.00 88.56 89 GLY A O 1
ATOM 710 N N . ILE A 1 90 ? 15.320 1.783 -15.826 1.00 89.31 90 ILE A N 1
ATOM 711 C CA . ILE A 1 90 ? 14.479 1.847 -17.026 1.00 89.31 90 ILE A CA 1
ATOM 712 C C . ILE A 1 90 ? 13.995 3.287 -17.199 1.00 89.31 90 ILE A C 1
ATOM 714 O O . ILE A 1 90 ? 13.464 3.882 -16.258 1.00 89.31 90 ILE A O 1
ATOM 718 N N . GLU A 1 91 ? 14.171 3.845 -18.397 1.00 90.94 91 GLU A N 1
ATOM 719 C CA . GLU A 1 91 ? 13.726 5.201 -18.708 1.00 90.94 91 GLU A CA 1
ATOM 720 C C . GLU A 1 91 ? 12.203 5.316 -18.583 1.00 90.94 91 GLU A C 1
ATOM 722 O O . GLU A 1 91 ? 11.450 4.434 -19.001 1.00 90.94 91 GLU A O 1
ATOM 727 N N . ALA A 1 92 ? 11.751 6.438 -18.019 1.00 88.50 92 ALA A N 1
ATOM 728 C CA . ALA A 1 92 ? 10.347 6.685 -17.702 1.00 88.50 92 ALA A CA 1
ATOM 729 C C . ALA A 1 92 ? 9.410 6.474 -18.901 1.00 88.50 92 ALA A C 1
ATOM 731 O O . ALA A 1 92 ? 8.305 5.966 -18.730 1.00 88.50 92 ALA A O 1
ATOM 732 N N . GLU A 1 93 ? 9.854 6.813 -20.114 1.00 88.94 93 GLU A N 1
ATOM 733 C CA . GLU A 1 93 ? 9.064 6.676 -21.340 1.00 88.94 93 GLU A CA 1
ATOM 734 C C . GLU A 1 93 ? 8.604 5.233 -21.597 1.00 88.94 93 GLU A C 1
ATOM 736 O O . GLU A 1 93 ? 7.449 5.022 -21.962 1.00 88.94 93 GLU A O 1
ATOM 741 N N . TYR A 1 94 ? 9.449 4.237 -21.308 1.00 88.19 94 TYR A N 1
ATOM 742 C CA . TYR A 1 94 ? 9.151 2.823 -21.570 1.00 88.19 94 TYR A CA 1
ATOM 743 C C . TYR A 1 94 ? 8.325 2.145 -20.473 1.00 88.19 94 TYR A C 1
ATOM 745 O O . TYR A 1 94 ? 7.835 1.037 -20.672 1.00 88.19 94 TYR A O 1
ATOM 753 N N . ILE A 1 95 ? 8.140 2.802 -19.325 1.00 90.06 95 ILE A N 1
ATOM 754 C CA . ILE A 1 95 ? 7.352 2.278 -18.195 1.00 90.06 95 ILE A CA 1
ATOM 755 C C . ILE A 1 95 ? 6.124 3.128 -17.874 1.00 90.06 95 ILE A C 1
ATOM 757 O O . ILE A 1 95 ? 5.302 2.722 -17.058 1.00 90.06 95 ILE A O 1
ATOM 761 N N . ARG A 1 96 ? 5.952 4.295 -18.504 1.00 89.75 96 ARG A N 1
ATOM 762 C CA . ARG A 1 96 ? 4.904 5.274 -18.166 1.00 89.75 96 ARG A CA 1
ATOM 763 C C . ARG A 1 96 ? 3.482 4.719 -18.249 1.00 89.75 96 ARG A C 1
ATOM 765 O O . ARG A 1 96 ? 2.607 5.122 -17.472 1.00 89.75 96 ARG A O 1
ATOM 772 N N . GLN A 1 97 ? 3.229 3.832 -19.210 1.00 87.75 97 GLN A N 1
ATOM 773 C CA . GLN A 1 97 ? 1.928 3.184 -19.376 1.00 87.75 97 GLN A CA 1
ATOM 774 C C . GLN A 1 97 ? 1.699 2.164 -18.254 1.00 87.75 97 GLN A C 1
ATOM 776 O O . GLN A 1 97 ? 0.706 2.262 -17.525 1.00 87.75 97 GLN A O 1
ATOM 781 N N . SER A 1 98 ? 2.686 1.301 -18.024 1.00 91.69 98 SER A N 1
ATOM 782 C CA . SER A 1 98 ? 2.656 0.222 -17.032 1.00 91.69 98 SER A CA 1
ATOM 783 C C . SER A 1 98 ? 2.766 0.688 -15.584 1.00 91.69 98 SER A C 1
ATOM 785 O O . SER A 1 98 ? 2.248 0.039 -14.676 1.00 91.69 98 SER A O 1
ATOM 787 N N . ALA A 1 99 ? 3.317 1.879 -15.348 1.00 92.75 99 ALA A N 1
ATOM 788 C CA . ALA A 1 99 ? 3.312 2.547 -14.049 1.00 92.75 99 ALA A CA 1
ATOM 789 C C . ALA A 1 99 ? 1.888 2.757 -13.508 1.00 92.75 99 ALA A C 1
ATOM 791 O O . ALA A 1 99 ? 1.700 2.883 -12.300 1.00 92.75 99 ALA A O 1
ATOM 792 N N . SER A 1 100 ? 0.867 2.751 -14.375 1.00 93.62 100 SER A N 1
ATOM 793 C CA . SER A 1 100 ? -0.541 2.782 -13.964 1.00 93.62 100 SER A CA 1
ATOM 794 C C . SER A 1 100 ? -0.918 1.556 -13.123 1.00 93.62 100 SER A C 1
ATOM 796 O O . SER A 1 100 ? -1.611 1.708 -12.121 1.00 93.62 100 SER A O 1
ATOM 798 N N . VAL A 1 101 ? -0.414 0.364 -13.465 1.00 93.12 101 VAL A N 1
ATOM 799 C CA . VAL A 1 101 ? -0.643 -0.872 -12.694 1.00 93.12 101 VAL A CA 1
ATOM 800 C C . VAL A 1 101 ? -0.014 -0.756 -11.305 1.00 93.12 101 VAL A C 1
ATOM 802 O O . VAL A 1 101 ? -0.677 -1.007 -10.298 1.00 93.12 101 VAL A O 1
ATOM 805 N N . GLY A 1 102 ? 1.234 -0.280 -11.236 1.00 92.00 102 GLY A N 1
ATOM 806 C CA . GLY A 1 102 ? 1.903 0.021 -9.968 1.00 92.00 102 GLY A CA 1
ATOM 807 C C . GLY A 1 102 ? 1.156 1.075 -9.144 1.00 92.00 102 GLY A C 1
ATOM 808 O O . GLY A 1 102 ? 0.982 0.918 -7.937 1.00 92.00 102 GLY A O 1
ATOM 809 N N . GLY A 1 103 ? 0.626 2.103 -9.810 1.00 92.81 103 GLY A N 1
ATOM 810 C CA . GLY A 1 103 ? -0.216 3.128 -9.201 1.00 92.81 103 GLY A CA 1
ATOM 811 C C . GLY A 1 103 ? -1.469 2.554 -8.542 1.00 92.81 103 GLY A C 1
ATOM 812 O O . GLY A 1 103 ? -1.762 2.915 -7.407 1.00 92.81 103 GLY A O 1
ATOM 813 N N . VAL A 1 104 ? -2.176 1.621 -9.194 1.00 91.94 104 VAL A N 1
ATOM 814 C CA . VAL A 1 104 ? -3.336 0.930 -8.595 1.00 91.94 104 VAL A CA 1
ATOM 815 C C . VAL A 1 104 ? -2.916 0.116 -7.369 1.00 91.94 104 VAL A C 1
ATOM 817 O O . VAL A 1 104 ? -3.543 0.230 -6.314 1.00 91.94 104 VAL A O 1
ATOM 820 N N . LEU A 1 105 ? -1.841 -0.670 -7.487 1.00 92.25 105 LEU A N 1
ATOM 821 C CA . LEU A 1 105 ? -1.347 -1.528 -6.405 1.00 92.25 105 LEU A CA 1
ATOM 822 C C . LEU A 1 105 ? -0.942 -0.736 -5.156 1.00 92.25 105 LEU A C 1
ATOM 824 O O . LEU A 1 105 ? -1.185 -1.200 -4.045 1.00 92.25 105 LEU A O 1
ATOM 828 N N . LEU A 1 106 ? -0.378 0.464 -5.324 1.00 92.69 106 LEU A N 1
ATOM 829 C CA . LEU A 1 106 ? -0.022 1.366 -4.222 1.00 92.69 106 LEU A CA 1
ATOM 830 C C . LEU A 1 106 ? -1.215 2.188 -3.708 1.00 92.69 106 LEU A C 1
ATOM 832 O O . LEU A 1 106 ? -1.308 2.465 -2.510 1.00 92.69 106 LEU A O 1
ATOM 836 N N . ALA A 1 107 ? -2.151 2.563 -4.583 1.00 92.56 107 ALA A N 1
ATOM 837 C CA . ALA A 1 107 ? -3.296 3.397 -4.221 1.00 92.56 107 ALA A CA 1
ATOM 838 C C . ALA A 1 107 ? -4.265 2.686 -3.272 1.00 92.56 107 ALA A C 1
ATOM 840 O O . ALA A 1 107 ? -4.828 3.333 -2.386 1.00 92.56 107 ALA A O 1
ATOM 841 N N . ILE A 1 108 ? -4.452 1.369 -3.422 1.00 89.88 108 ILE A N 1
ATOM 842 C CA . ILE A 1 108 ? -5.325 0.567 -2.551 1.00 89.88 108 ILE A CA 1
ATOM 843 C C . ILE A 1 108 ? -4.875 0.639 -1.081 1.00 89.88 108 ILE A C 1
ATOM 845 O O . ILE A 1 108 ? -5.651 1.121 -0.248 1.00 89.88 108 ILE A O 1
ATOM 849 N N . PRO A 1 109 ? -3.652 0.207 -0.713 1.00 91.38 109 PRO A N 1
ATOM 850 C CA . PRO A 1 109 ? -3.223 0.234 0.675 1.00 91.38 109 PRO A CA 1
ATOM 851 C C . PRO A 1 109 ? -3.061 1.667 1.196 1.00 91.38 109 PRO A C 1
ATOM 853 O O . PRO A 1 109 ? -3.420 1.922 2.343 1.00 91.38 109 PRO A O 1
ATOM 856 N N . LEU A 1 110 ? -2.648 2.632 0.364 1.00 90.81 110 LEU A N 1
ATOM 857 C CA . LEU A 1 110 ? -2.590 4.038 0.776 1.00 90.81 110 LEU A CA 1
ATOM 858 C C . LEU A 1 110 ? -3.982 4.596 1.123 1.00 90.81 110 LEU A C 1
ATOM 860 O O . LEU A 1 110 ? -4.151 5.274 2.136 1.00 90.81 110 LEU A O 1
ATOM 864 N N . SER A 1 111 ? -5.003 4.260 0.331 1.00 90.06 111 SER A N 1
ATOM 865 C CA . SER A 1 111 ? -6.390 4.656 0.602 1.00 90.06 111 SER A CA 1
ATOM 866 C C . SER A 1 111 ? -6.911 4.019 1.890 1.00 90.06 111 SER A C 1
ATOM 868 O O . SER A 1 111 ? -7.502 4.707 2.721 1.00 90.06 111 SER A O 1
ATOM 870 N N . LEU A 1 112 ? -6.642 2.727 2.107 1.00 88.56 112 LEU A N 1
ATOM 871 C CA . LEU A 1 112 ? -6.980 2.045 3.360 1.00 88.56 112 LEU A CA 1
ATOM 872 C C . LEU A 1 112 ? -6.301 2.704 4.567 1.00 88.56 112 LEU A C 1
ATOM 874 O O . LEU A 1 112 ? -6.940 2.889 5.603 1.00 88.56 112 LEU A O 1
ATOM 878 N N . MET A 1 113 ? -5.042 3.120 4.422 1.00 89.94 113 MET A N 1
ATOM 879 C CA . MET A 1 113 ? -4.308 3.826 5.469 1.00 89.94 113 MET A CA 1
ATOM 880 C C . MET A 1 113 ? -4.976 5.161 5.821 1.00 89.94 113 MET A C 1
ATOM 882 O O . MET A 1 113 ? -5.205 5.445 6.997 1.00 89.94 113 MET A O 1
ATOM 886 N N . LEU A 1 114 ?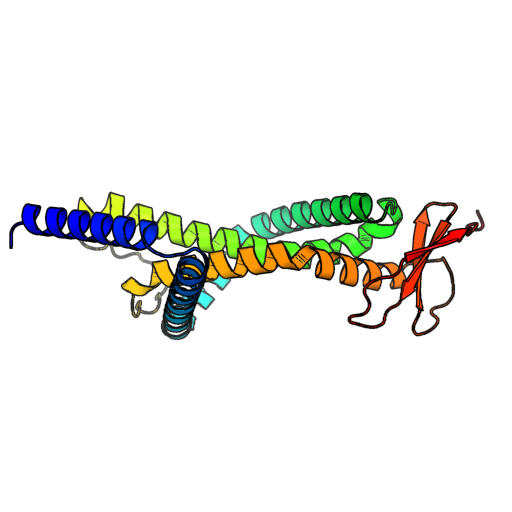 -5.369 5.955 4.820 1.00 89.19 114 LEU A N 1
ATOM 887 C CA . LEU A 1 114 ? -6.082 7.219 5.039 1.00 89.19 114 LEU A CA 1
ATOM 888 C C . LEU A 1 114 ? -7.446 7.008 5.710 1.00 89.19 114 LEU A C 1
ATOM 890 O O . LEU A 1 114 ? -7.802 7.757 6.621 1.00 89.19 114 LEU A O 1
ATOM 894 N N . ILE A 1 115 ? -8.187 5.964 5.321 1.00 86.56 115 ILE A N 1
ATOM 895 C CA . ILE A 1 115 ? -9.457 5.588 5.960 1.00 86.56 115 ILE A CA 1
ATOM 896 C C . ILE A 1 115 ? -9.230 5.228 7.430 1.00 86.56 115 ILE A C 1
ATOM 898 O O . ILE A 1 115 ? -9.938 5.720 8.311 1.00 86.56 115 ILE A O 1
ATOM 902 N N . GLY A 1 116 ? -8.237 4.387 7.714 1.00 86.56 116 GLY A N 1
ATOM 903 C CA . GLY A 1 116 ? -7.898 3.993 9.076 1.00 86.56 116 GLY A CA 1
ATOM 904 C C . GLY A 1 116 ? -7.484 5.189 9.942 1.00 86.56 116 GLY A C 1
ATOM 905 O O . GLY A 1 116 ? -7.957 5.326 11.073 1.00 86.56 116 GLY A O 1
ATOM 906 N N . LEU A 1 117 ? -6.692 6.112 9.387 1.00 88.25 117 LEU A N 1
ATOM 907 C CA . LEU A 1 117 ? -6.285 7.348 10.057 1.00 88.25 117 LEU A CA 1
ATOM 908 C C . LEU A 1 117 ? -7.490 8.248 10.351 1.00 88.25 117 LEU A C 1
ATOM 910 O O . LEU A 1 117 ? -7.659 8.714 11.478 1.00 88.25 117 LEU A O 1
ATOM 914 N N . TYR A 1 118 ? -8.370 8.442 9.369 1.00 86.88 118 TYR A N 1
ATOM 915 C CA . TYR A 1 118 ? -9.610 9.196 9.533 1.00 86.88 118 TYR A CA 1
ATOM 916 C C . TYR A 1 118 ? -10.492 8.609 10.647 1.00 86.88 118 TYR A C 1
ATOM 918 O O . TYR A 1 118 ? -10.997 9.337 11.510 1.00 86.88 118 TYR A O 1
ATOM 926 N N . LEU A 1 119 ? -10.652 7.282 10.688 1.00 85.06 119 LEU A N 1
ATOM 927 C CA . LEU A 1 119 ? -11.420 6.607 11.735 1.00 85.06 119 LEU A CA 1
ATOM 928 C C . LEU A 1 119 ? -10.785 6.776 13.122 1.00 85.06 119 LEU A C 1
ATOM 930 O O . LEU A 1 119 ? -11.516 6.979 14.097 1.00 85.06 119 LEU A O 1
ATOM 934 N N . LEU A 1 120 ? -9.453 6.749 13.225 1.00 86.31 120 LEU A N 1
ATOM 935 C CA . LEU A 1 120 ? -8.756 7.019 14.481 1.00 86.31 120 LEU A CA 1
ATOM 936 C C . LEU A 1 120 ? -8.938 8.462 14.940 1.00 86.31 120 LEU A C 1
ATOM 938 O O . LEU A 1 120 ? -9.374 8.669 16.073 1.00 86.31 120 LEU A O 1
ATOM 942 N N . ILE A 1 121 ? -8.679 9.442 14.071 1.00 84.12 121 ILE A N 1
ATOM 943 C CA . ILE A 1 121 ? -8.803 10.868 14.397 1.00 84.12 121 ILE A CA 1
ATOM 944 C C . ILE A 1 121 ? -10.231 11.184 14.839 1.00 84.12 121 ILE A C 1
ATOM 946 O O . ILE A 1 121 ? -10.431 11.781 15.893 1.00 84.12 121 ILE A O 1
ATOM 950 N N . THR A 1 122 ? -11.239 10.723 14.096 1.00 81.06 122 THR A N 1
ATOM 951 C CA . THR A 1 122 ? -12.646 10.947 14.464 1.00 81.06 122 THR A CA 1
ATOM 952 C C . THR A 1 122 ? -13.019 10.272 15.785 1.00 81.06 122 THR A C 1
ATOM 954 O O . THR A 1 122 ? -13.770 10.845 16.577 1.00 81.06 122 THR A O 1
ATOM 957 N N . SER A 1 123 ? -12.482 9.080 16.068 1.00 80.75 123 SER A N 1
ATOM 958 C CA . SER A 1 123 ? -12.712 8.393 17.344 1.00 80.75 123 SER A CA 1
ATOM 959 C C . SER A 1 123 ? -12.034 9.094 18.530 1.00 80.75 123 SER A C 1
ATOM 961 O O . SER A 1 123 ? -12.636 9.199 19.601 1.00 80.75 123 SER A O 1
ATOM 963 N N . ALA A 1 124 ? -10.818 9.616 18.341 1.00 80.69 124 ALA A N 1
ATOM 964 C CA . ALA A 1 124 ? -10.078 10.367 19.347 1.00 80.69 124 ALA A CA 1
ATOM 965 C C . ALA A 1 124 ? -10.737 11.726 19.607 1.00 80.69 124 ALA A C 1
ATOM 967 O O . ALA A 1 124 ? -11.016 12.062 20.755 1.00 80.69 124 ALA A O 1
ATOM 968 N N . TYR A 1 125 ? -11.092 12.451 18.543 1.00 78.94 125 TYR A N 1
ATOM 969 C CA . TYR A 1 125 ? -11.800 13.725 18.619 1.00 78.94 125 TYR A CA 1
ATOM 970 C C . TYR A 1 125 ? -13.118 13.592 19.387 1.00 78.94 125 TYR A C 1
ATOM 972 O O . TYR A 1 125 ? -13.359 14.350 20.322 1.00 78.94 125 TYR A O 1
ATOM 980 N N . ARG A 1 126 ? -13.942 12.575 19.085 1.00 73.12 126 ARG A N 1
ATOM 981 C CA . ARG A 1 126 ? -15.181 12.327 19.844 1.00 73.12 126 ARG A CA 1
ATOM 982 C C . ARG A 1 126 ? -14.911 12.063 21.324 1.00 73.12 126 ARG A C 1
ATOM 984 O O . ARG A 1 126 ? -15.618 12.604 22.165 1.00 73.12 126 ARG A O 1
ATOM 991 N N . LYS A 1 127 ? -13.882 11.280 21.661 1.00 72.62 127 LYS A N 1
ATOM 992 C CA . LYS A 1 127 ? -13.525 10.997 23.062 1.00 72.62 127 LYS A CA 1
ATOM 993 C C . LYS A 1 127 ? -13.019 12.225 23.823 1.00 72.62 127 LYS A C 1
ATOM 995 O O . LYS A 1 127 ? -13.244 12.293 25.026 1.00 72.62 127 LYS A O 1
ATOM 1000 N N . VAL A 1 128 ? -12.342 13.155 23.151 1.00 74.31 128 VAL A N 1
ATOM 1001 C CA . VAL A 1 128 ? -11.769 14.364 23.768 1.00 74.31 128 VAL A CA 1
ATOM 1002 C C . VAL A 1 128 ? -12.793 15.499 23.858 1.00 74.31 128 VAL A C 1
ATOM 1004 O O . VAL A 1 128 ? -12.838 16.188 24.871 1.00 74.31 128 VAL A O 1
ATOM 1007 N N . VAL A 1 129 ? -13.641 15.673 22.840 1.00 68.00 129 VAL A N 1
ATOM 1008 C CA . VAL A 1 129 ? -14.561 16.822 22.722 1.00 68.00 129 VAL A CA 1
ATOM 1009 C C . VAL A 1 129 ? -15.971 16.525 23.245 1.00 68.00 129 VAL A C 1
ATOM 1011 O O . VAL A 1 129 ? -16.598 17.395 23.843 1.00 68.00 129 VAL A O 1
ATOM 1014 N N . GLN A 1 130 ? -16.469 15.287 23.136 1.00 56.34 130 GLN A N 1
ATOM 1015 C CA . GLN A 1 130 ? -17.810 14.940 23.635 1.00 56.34 130 GLN A CA 1
ATOM 1016 C C . GLN A 1 130 ? -17.961 14.634 25.144 1.00 56.34 130 GLN A C 1
ATOM 1018 O O . GLN A 1 130 ? -19.113 14.507 25.561 1.00 56.34 130 GLN A O 1
ATOM 1023 N N . PRO A 1 131 ? -16.930 14.546 26.018 1.00 52.19 131 PRO A N 1
ATOM 1024 C CA . PRO A 1 131 ? -17.196 14.378 27.446 1.00 52.19 131 PRO A CA 1
ATOM 1025 C C . PRO A 1 131 ? -17.799 15.643 28.089 1.00 52.19 131 PRO A C 1
ATOM 1027 O O . PRO A 1 131 ? -18.343 15.545 29.186 1.00 52.19 131 PRO A O 1
ATOM 1030 N N . VAL A 1 132 ? -17.763 16.801 27.410 1.00 48.78 132 VAL A N 1
ATOM 1031 C CA . VAL A 1 132 ? -18.303 18.084 27.906 1.00 48.78 132 VAL A CA 1
ATOM 1032 C C . VAL A 1 132 ? -19.777 18.300 27.524 1.00 48.78 132 VAL A C 1
ATOM 1034 O O . VAL A 1 132 ? -20.508 18.969 28.249 1.00 48.78 132 VAL A O 1
ATOM 1037 N N . SER A 1 133 ? -20.272 17.668 26.457 1.00 43.53 133 SER A N 1
ATOM 1038 C CA . SER A 1 133 ? -21.670 17.798 26.024 1.00 43.53 133 SER A CA 1
ATOM 1039 C C . SER A 1 133 ? -22.425 16.482 26.195 1.00 43.53 133 SER A C 1
ATOM 1041 O O . SER A 1 133 ? -22.700 15.765 25.240 1.00 43.53 133 SER A O 1
ATOM 1043 N N . ARG A 1 134 ? -22.874 16.211 27.427 1.00 42.16 134 ARG A N 1
ATOM 1044 C CA . ARG A 1 134 ? -24.030 15.332 27.711 1.00 42.16 134 ARG A CA 1
ATOM 1045 C C . ARG A 1 134 ? -25.358 15.972 27.260 1.00 42.16 134 ARG A C 1
ATOM 1047 O O . ARG A 1 134 ? -26.387 15.814 27.907 1.00 42.16 134 ARG A O 1
ATOM 1054 N N . ALA A 1 135 ? -25.360 16.699 26.150 1.00 37.59 135 ALA A N 1
ATOM 1055 C CA . ALA A 1 135 ? -26.584 17.119 25.496 1.00 37.59 135 ALA A CA 1
ATOM 1056 C C . ALA A 1 135 ? -26.844 16.111 24.378 1.00 37.59 135 ALA A C 1
ATOM 1058 O O . ALA A 1 135 ? -26.069 16.023 23.433 1.00 37.59 135 ALA A O 1
ATOM 1059 N N . LYS A 1 136 ? -27.872 15.288 24.611 1.00 34.69 136 LYS A N 1
ATOM 1060 C CA . LYS A 1 136 ? -28.731 14.570 23.657 1.00 34.69 136 LYS A CA 1
ATOM 1061 C C . LYS A 1 136 ? -28.189 14.507 22.213 1.00 34.69 136 LYS A C 1
ATOM 1063 O O . LYS A 1 136 ? -28.003 15.566 21.618 1.00 34.69 136 LYS A O 1
ATOM 1068 N N . PRO A 1 137 ? -28.010 13.317 21.602 1.00 38.84 137 PRO A N 1
ATOM 1069 C CA . PRO A 1 137 ? -27.682 13.262 20.182 1.00 38.84 137 PRO A CA 1
ATOM 1070 C C . PRO A 1 137 ? -28.761 14.034 19.416 1.00 38.84 137 PRO A C 1
ATOM 1072 O O . PRO A 1 137 ? -29.939 13.676 19.474 1.00 38.84 137 PRO A O 1
ATOM 1075 N N . ALA A 1 138 ? -28.366 15.137 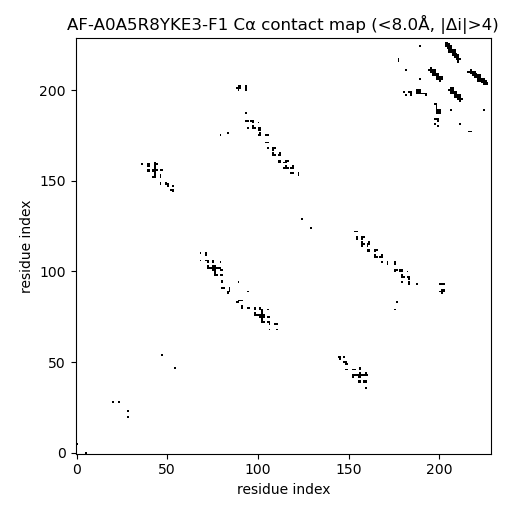18.777 1.00 36.19 138 ALA A N 1
ATOM 1076 C CA . ALA A 1 138 ? -29.234 15.860 17.864 1.00 36.19 138 ALA A CA 1
ATOM 1077 C C . ALA A 1 138 ? -29.703 14.865 16.790 1.00 36.19 138 ALA A C 1
ATOM 1079 O O . ALA A 1 138 ? -28.878 14.068 16.319 1.00 36.19 138 ALA A O 1
ATOM 1080 N N . PRO A 1 139 ? -30.996 14.855 16.428 1.00 37.44 139 PRO A N 1
ATOM 1081 C CA . PRO A 1 139 ? -31.493 13.958 15.403 1.00 37.44 139 PRO A CA 1
ATOM 1082 C C . PRO A 1 139 ? -30.823 14.378 14.100 1.00 37.44 139 PRO A C 1
ATOM 1084 O O . PRO A 1 139 ? -31.113 15.434 13.547 1.00 37.44 139 PRO A O 1
ATOM 1087 N N . THR A 1 140 ? -29.849 13.594 13.649 1.00 38.03 140 THR A N 1
ATOM 1088 C CA . THR A 1 140 ? -29.306 13.778 12.310 1.00 38.03 140 THR A CA 1
ATOM 1089 C C . THR A 1 140 ? -30.347 13.197 11.367 1.00 38.03 140 THR A C 1
ATOM 1091 O O . THR A 1 140 ? -30.409 11.986 11.156 1.00 38.03 140 THR A O 1
ATOM 1094 N N . GLU A 1 141 ? -31.227 14.061 10.870 1.00 42.66 141 GLU A N 1
ATOM 1095 C CA . GLU A 1 141 ? -31.928 13.812 9.622 1.00 42.66 141 GLU A CA 1
ATOM 1096 C C . GLU A 1 141 ? -30.875 13.575 8.537 1.00 42.66 141 GLU A C 1
ATOM 1098 O O . GLU A 1 141 ? -30.141 14.490 8.180 1.00 42.66 141 GLU A O 1
ATOM 1103 N N . GLN A 1 142 ? -30.749 12.324 8.091 1.00 35.97 142 GLN A N 1
ATOM 1104 C CA . GLN A 1 142 ? -30.661 11.900 6.686 1.00 35.97 142 GLN A CA 1
ATOM 1105 C C . GLN A 1 142 ? -30.111 10.468 6.608 1.00 35.97 142 GLN A C 1
ATOM 1107 O O . GLN A 1 142 ? -28.943 10.207 6.886 1.00 35.97 142 GLN A O 1
ATOM 1112 N N . GLY A 1 143 ? -30.991 9.548 6.197 1.00 40.84 143 GLY A N 1
ATOM 1113 C CA . GLY A 1 143 ? -30.680 8.161 5.847 1.00 40.84 143 GLY A CA 1
ATOM 1114 C C . GLY A 1 143 ? -30.481 7.251 7.058 1.00 40.84 143 GLY A C 1
ATOM 1115 O O . GLY A 1 143 ? -29.505 7.385 7.787 1.00 40.84 143 GLY A O 1
ATOM 1116 N N . GLN A 1 144 ? -31.398 6.299 7.257 1.00 45.44 144 GLN A N 1
ATOM 1117 C CA . GLN A 1 144 ? -31.329 5.241 8.272 1.00 45.44 144 GLN A CA 1
ATOM 1118 C C . GLN A 1 144 ? -29.948 4.564 8.276 1.00 45.44 144 GLN A C 1
ATOM 1120 O O . GLN A 1 144 ? -29.696 3.606 7.545 1.00 45.44 144 GLN A O 1
ATOM 1125 N N . THR A 1 145 ? -29.028 5.057 9.102 1.00 58.41 145 THR A N 1
ATOM 1126 C CA . THR A 1 145 ? -27.753 4.388 9.316 1.00 58.41 145 THR A CA 1
ATOM 1127 C C . THR A 1 145 ? -28.030 3.209 10.244 1.00 58.41 145 THR A C 1
ATOM 1129 O O . THR A 1 145 ? -28.620 3.402 11.310 1.00 58.41 145 THR A O 1
ATOM 1132 N N . PRO A 1 146 ? -27.674 1.972 9.850 1.00 64.12 146 PRO A N 1
ATOM 1133 C CA . PRO A 1 146 ? -27.966 0.803 10.666 1.00 64.12 146 PRO A CA 1
ATOM 1134 C C . PRO A 1 146 ? -27.326 0.949 12.058 1.00 64.12 146 PRO A C 1
ATOM 1136 O O . PRO A 1 146 ? -26.225 1.510 12.161 1.00 64.12 146 PRO A O 1
ATOM 1139 N N . PRO A 1 147 ? -28.002 0.471 13.121 1.00 71.81 147 PRO A N 1
ATOM 1140 C CA . PRO A 1 147 ? -27.554 0.649 14.499 1.00 71.81 147 PRO A CA 1
ATOM 1141 C C . PRO A 1 147 ? -26.131 0.111 14.689 1.00 71.81 147 PRO A C 1
ATOM 1143 O O . PRO A 1 147 ? -25.786 -0.956 14.181 1.00 71.81 147 PRO A O 1
ATOM 1146 N N . GLU A 1 148 ? -25.288 0.863 15.403 1.00 77.56 148 GLU A N 1
ATOM 1147 C CA . GLU A 1 148 ? -23.902 0.457 15.659 1.00 77.56 148 GLU A CA 1
ATOM 1148 C C . GLU A 1 148 ? -23.855 -0.693 16.658 1.00 77.56 148 GLU A C 1
ATOM 1150 O O . GLU A 1 148 ? -24.200 -0.521 17.827 1.00 77.56 148 GLU A O 1
ATOM 1155 N N . SER A 1 149 ? -23.361 -1.847 16.222 1.00 78.06 149 SER A N 1
ATOM 1156 C CA . SER A 1 149 ? -23.030 -2.942 17.128 1.00 78.06 149 SER A CA 1
ATOM 1157 C C . SER A 1 149 ? -21.588 -2.779 17.615 1.00 78.06 149 SER A C 1
ATOM 1159 O O . SER A 1 149 ? -20.694 -2.431 16.845 1.00 78.06 149 SER A O 1
ATOM 1161 N N . LEU A 1 150 ? -21.340 -3.018 18.906 1.00 83.81 150 LEU A N 1
ATOM 1162 C CA . LEU A 1 150 ? -19.985 -3.069 19.477 1.00 83.81 150 LEU A CA 1
ATOM 1163 C C . LEU A 1 150 ? -19.137 -1.799 19.234 1.00 83.81 150 LEU A C 1
ATOM 1165 O O . LEU A 1 150 ? -17.958 -1.888 18.897 1.00 83.81 150 LEU A O 1
ATOM 1169 N N . ALA A 1 151 ? -19.697 -0.603 19.454 1.00 81.06 151 ALA A N 1
ATOM 1170 C CA . ALA A 1 151 ? -19.006 0.681 19.230 1.00 81.06 151 ALA A CA 1
ATOM 1171 C C . ALA A 1 151 ? -17.635 0.808 19.940 1.00 81.06 151 ALA A C 1
ATOM 1173 O O . ALA A 1 151 ? -16.756 1.541 19.488 1.00 81.06 151 ALA A O 1
ATOM 1174 N N . GLN A 1 152 ? -17.421 0.069 21.035 1.00 82.06 152 GLN A N 1
ATOM 1175 C CA . GLN A 1 152 ? -16.145 0.015 21.759 1.00 82.06 152 GLN A CA 1
ATOM 1176 C C . GLN A 1 152 ? -15.008 -0.628 20.945 1.00 82.06 152 GLN A C 1
ATOM 1178 O O . GLN A 1 152 ? -13.844 -0.319 21.196 1.00 82.06 152 GLN A O 1
ATOM 1183 N N . LEU A 1 153 ? -15.335 -1.479 19.964 1.00 86.19 153 LEU A N 1
ATOM 1184 C CA . LEU A 1 153 ? -14.366 -2.167 19.107 1.00 86.19 153 LEU A CA 1
ATOM 1185 C C . LEU A 1 153 ? -13.931 -1.341 17.886 1.00 86.19 153 LEU A C 1
ATOM 1187 O O . LEU A 1 153 ? -12.927 -1.655 17.252 1.00 86.19 153 LEU A O 1
ATOM 1191 N N . ARG A 1 154 ? -14.621 -0.235 17.588 1.00 85.12 154 ARG A N 1
ATOM 1192 C CA . ARG A 1 154 ? -14.280 0.682 16.490 1.00 85.12 154 ARG A CA 1
ATOM 1193 C C . ARG A 1 154 ? -12.803 1.127 16.442 1.00 85.12 154 ARG A C 1
ATOM 1195 O O . ARG A 1 154 ? -12.243 1.111 15.348 1.00 85.12 154 ARG A O 1
ATOM 1202 N N . PRO A 1 155 ? -12.136 1.527 17.549 1.00 85.62 155 PRO A N 1
ATOM 1203 C CA . PRO A 1 155 ? -10.712 1.867 17.499 1.00 85.62 155 PRO A CA 1
ATOM 1204 C C . PRO A 1 155 ? -9.832 0.665 17.133 1.00 85.62 155 PRO A C 1
ATOM 1206 O O . PRO A 1 155 ? -8.864 0.842 16.404 1.00 85.62 155 PRO A O 1
ATOM 1209 N N . PHE A 1 156 ? -10.184 -0.551 17.564 1.00 88.88 156 PHE A N 1
ATOM 1210 C CA . PHE A 1 156 ? -9.454 -1.765 17.187 1.00 88.88 156 PHE A CA 1
ATOM 1211 C C . PHE A 1 156 ? -9.605 -2.055 15.692 1.00 88.88 156 PHE A C 1
ATOM 1213 O O . PHE A 1 156 ? -8.622 -2.379 15.037 1.00 88.88 156 PHE A O 1
ATOM 1220 N N . PHE A 1 157 ? -10.794 -1.834 15.122 1.00 89.69 157 PHE A N 1
ATOM 1221 C CA . PHE A 1 157 ? -11.000 -1.900 13.673 1.00 89.69 157 PHE A CA 1
ATOM 1222 C C . PHE A 1 157 ? -10.141 -0.883 12.912 1.00 89.69 157 PHE A C 1
ATOM 1224 O O . PHE A 1 157 ? -9.484 -1.243 11.941 1.00 89.69 157 PHE A O 1
ATOM 1231 N N . ALA A 1 158 ? -10.081 0.369 13.370 1.00 89.00 158 ALA A N 1
ATOM 1232 C CA . ALA A 1 158 ? -9.251 1.392 12.734 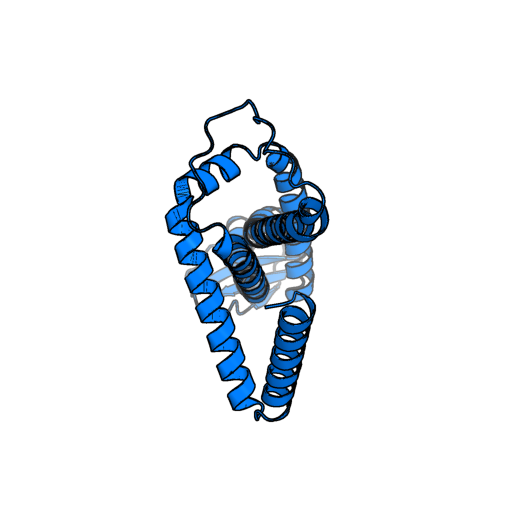1.00 89.00 158 ALA A CA 1
ATOM 1233 C C . ALA A 1 158 ? -7.747 1.051 12.796 1.00 89.00 158 ALA A C 1
ATOM 1235 O O . ALA A 1 158 ? -7.045 1.194 11.795 1.00 89.00 158 ALA A O 1
ATOM 1236 N N . ILE A 1 159 ? -7.265 0.540 13.937 1.00 88.81 159 ILE A N 1
ATOM 1237 C CA . ILE A 1 159 ? -5.8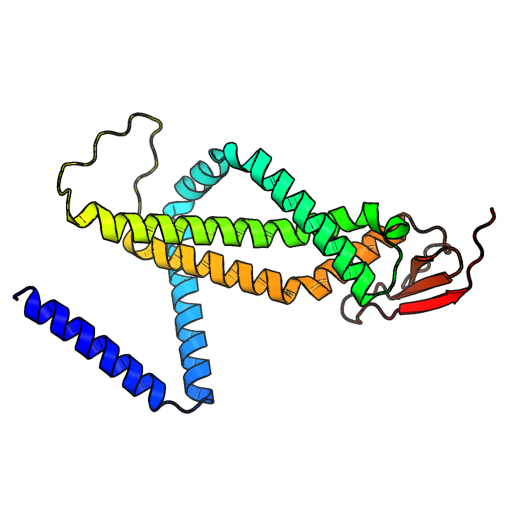81 0.061 14.095 1.00 88.81 159 ILE A CA 1
ATOM 1238 C C . ILE A 1 159 ? -5.617 -1.151 13.195 1.00 88.81 159 ILE A C 1
ATOM 1240 O O . ILE A 1 159 ? -4.572 -1.210 12.554 1.00 88.81 159 ILE A O 1
ATOM 1244 N N . ALA A 1 160 ? -6.554 -2.096 13.098 1.00 90.12 160 ALA A N 1
ATOM 1245 C CA . ALA A 1 160 ? -6.431 -3.262 12.224 1.00 90.12 160 ALA A CA 1
ATOM 1246 C C . ALA A 1 160 ? -6.303 -2.854 10.746 1.00 90.12 160 ALA A C 1
ATOM 1248 O O . ALA A 1 160 ? -5.449 -3.369 10.028 1.00 90.12 160 ALA A O 1
ATOM 1249 N N . VAL A 1 161 ? -7.099 -1.878 10.296 1.00 90.06 161 VAL A N 1
ATOM 1250 C CA . VAL A 1 161 ? -7.018 -1.332 8.930 1.00 90.06 161 VAL A CA 1
ATOM 1251 C C . VAL A 1 161 ? -5.680 -0.619 8.689 1.00 90.06 161 VAL A C 1
ATOM 1253 O O . VAL A 1 161 ? -5.049 -0.833 7.653 1.00 90.06 161 VAL A O 1
ATOM 1256 N N . LEU A 1 162 ? -5.205 0.190 9.641 1.00 90.19 162 LEU A N 1
ATOM 1257 C CA . LEU A 1 162 ? -3.903 0.866 9.551 1.00 90.19 162 LEU A CA 1
ATOM 1258 C C . LEU A 1 162 ? -2.721 -0.105 9.520 1.00 90.19 162 LEU A C 1
ATOM 1260 O O . LEU A 1 162 ? -1.836 0.018 8.684 1.00 90.19 162 LEU A O 1
ATOM 1264 N N . THR A 1 163 ? -2.704 -1.083 10.418 1.00 87.94 163 THR A N 1
ATOM 1265 C CA . THR A 1 163 ? -1.625 -2.079 10.483 1.00 87.94 163 THR A CA 1
ATOM 1266 C C . THR A 1 163 ? -1.597 -2.951 9.231 1.00 87.94 163 THR A C 1
ATOM 1268 O O . THR A 1 163 ? -0.528 -3.166 8.667 1.00 87.94 163 THR A O 1
ATOM 1271 N N . SER A 1 164 ? -2.765 -3.369 8.734 1.00 87.69 164 SER A N 1
ATOM 1272 C CA . SER A 1 164 ? -2.868 -4.135 7.486 1.00 87.69 164 SER A CA 1
ATOM 1273 C C . SER A 1 164 ? -2.419 -3.318 6.273 1.00 87.69 164 SER A C 1
ATOM 1275 O O . SER A 1 164 ? -1.682 -3.823 5.434 1.00 87.69 164 SER A O 1
ATOM 1277 N N . SER A 1 165 ? -2.819 -2.046 6.177 1.00 90.38 165 SER A N 1
ATOM 1278 C CA . SER A 1 165 ? -2.392 -1.174 5.071 1.00 90.38 165 SER A CA 1
ATOM 1279 C C . SER A 1 165 ? -0.894 -0.880 5.090 1.00 90.38 165 SER A C 1
ATOM 1281 O O . SER A 1 165 ? -0.259 -0.947 4.041 1.00 90.38 165 SER A O 1
ATOM 1283 N N . LEU A 1 166 ? -0.310 -0.630 6.265 1.00 89.19 166 LEU A N 1
ATOM 1284 C CA . LEU A 1 166 ? 1.138 -0.472 6.419 1.00 89.19 166 LEU A CA 1
ATOM 1285 C C . LEU A 1 166 ? 1.889 -1.738 6.003 1.00 89.19 166 LEU A C 1
ATOM 1287 O O . LEU A 1 166 ? 2.863 -1.647 5.265 1.00 89.19 166 LEU A O 1
ATOM 1291 N N . PHE A 1 167 ? 1.414 -2.911 6.426 1.00 87.69 167 PHE A N 1
ATOM 1292 C CA . PHE A 1 167 ? 1.996 -4.188 6.017 1.00 87.69 167 PHE A CA 1
ATOM 1293 C C . PHE A 1 167 ? 1.927 -4.396 4.497 1.00 87.69 167 PHE A C 1
ATOM 1295 O O . PHE A 1 167 ? 2.899 -4.820 3.881 1.00 87.69 167 PHE A O 1
ATOM 1302 N N . LEU A 1 168 ? 0.799 -4.059 3.868 1.00 87.75 168 LEU A N 1
ATOM 1303 C CA . LEU A 1 168 ? 0.671 -4.138 2.413 1.00 87.75 168 LEU A CA 1
ATOM 1304 C C . LEU A 1 168 ? 1.623 -3.172 1.699 1.00 87.75 168 LEU A C 1
ATOM 1306 O O . LEU A 1 168 ? 2.215 -3.558 0.697 1.00 87.75 168 LEU A O 1
ATOM 1310 N N . LEU A 1 169 ? 1.810 -1.950 2.213 1.00 87.50 169 LEU A N 1
ATOM 1311 C CA . LEU A 1 169 ? 2.771 -0.993 1.654 1.00 87.50 169 LEU A CA 1
ATOM 1312 C C . LEU A 1 169 ? 4.210 -1.511 1.753 1.00 87.50 169 LEU A C 1
ATOM 1314 O O . LEU A 1 169 ? 4.934 -1.442 0.765 1.00 87.50 169 LEU A O 1
ATOM 1318 N N . THR A 1 170 ? 4.625 -2.079 2.889 1.00 85.69 170 THR A N 1
ATOM 1319 C CA . THR A 1 170 ? 6.003 -2.586 3.045 1.00 85.69 170 THR A CA 1
ATOM 1320 C C . THR A 1 170 ? 6.298 -3.807 2.178 1.00 85.69 170 THR A C 1
ATOM 1322 O O . THR A 1 170 ? 7.445 -4.020 1.800 1.00 85.69 170 THR A O 1
ATOM 1325 N N . GLN A 1 171 ? 5.278 -4.591 1.825 1.00 86.12 171 GLN A N 1
ATOM 1326 C CA . GLN A 1 171 ? 5.404 -5.734 0.912 1.00 86.12 171 GLN A CA 1
ATOM 1327 C C . GLN A 1 171 ? 5.147 -5.366 -0.562 1.00 86.12 171 GLN A C 1
ATOM 1329 O O . GLN A 1 171 ? 5.274 -6.214 -1.453 1.00 86.12 171 GLN A O 1
ATOM 1334 N N . SER A 1 172 ? 4.766 -4.115 -0.843 1.00 86.88 172 SER A N 1
ATOM 1335 C CA . SER A 1 172 ? 4.323 -3.711 -2.179 1.00 86.88 172 SER A CA 1
ATOM 1336 C C . SER A 1 172 ? 5.461 -3.619 -3.191 1.00 86.88 172 SER A C 1
ATOM 1338 O O . SER A 1 172 ? 5.217 -3.907 -4.354 1.00 86.88 172 SER A O 1
ATOM 1340 N N . ASP A 1 173 ? 6.696 -3.329 -2.775 1.00 84.94 173 ASP A N 1
ATOM 1341 C CA . ASP A 1 173 ? 7.836 -3.089 -3.673 1.00 84.94 173 ASP A CA 1
ATOM 1342 C C . ASP A 1 173 ? 8.058 -4.216 -4.691 1.00 84.94 173 ASP A C 1
ATOM 1344 O O . ASP A 1 173 ? 8.082 -3.987 -5.902 1.00 84.94 173 ASP A O 1
ATOM 1348 N N . ASN A 1 174 ? 8.151 -5.460 -4.212 1.00 83.88 174 ASN A N 1
ATOM 1349 C CA . ASN A 1 174 ? 8.349 -6.623 -5.080 1.00 83.88 174 ASN A CA 1
ATOM 1350 C C . ASN A 1 174 ? 7.138 -6.874 -5.984 1.00 83.88 174 ASN A C 1
ATOM 1352 O O . ASN A 1 174 ? 7.292 -7.250 -7.146 1.00 83.88 174 ASN A O 1
ATOM 1356 N N . SER A 1 175 ? 5.935 -6.640 -5.458 1.00 85.12 175 SER A N 1
ATOM 1357 C CA . SER A 1 175 ? 4.685 -6.837 -6.192 1.00 85.12 175 SER A CA 1
ATOM 1358 C C . SER A 1 175 ? 4.531 -5.799 -7.304 1.00 85.12 175 SER A C 1
ATOM 1360 O O . SER A 1 175 ? 4.268 -6.157 -8.447 1.00 85.12 175 SER A O 1
ATOM 1362 N N . VAL A 1 176 ? 4.749 -4.520 -6.992 1.00 89.38 176 VAL A N 1
ATOM 1363 C CA . VAL A 1 176 ? 4.720 -3.402 -7.940 1.00 89.38 176 VAL A CA 1
ATOM 1364 C C . VAL A 1 176 ? 5.748 -3.636 -9.034 1.00 89.38 176 VAL A C 1
ATOM 1366 O O . VAL A 1 176 ? 5.397 -3.574 -10.208 1.00 89.38 176 VAL A O 1
ATOM 1369 N N . ARG A 1 177 ? 6.985 -3.994 -8.671 1.00 87.88 177 ARG A N 1
ATOM 1370 C CA . ARG A 1 177 ? 8.028 -4.330 -9.643 1.00 87.88 177 ARG A CA 1
ATOM 1371 C C . ARG A 1 177 ? 7.605 -5.444 -10.585 1.00 87.88 177 ARG A C 1
ATOM 1373 O O . ARG A 1 177 ? 7.709 -5.276 -11.796 1.00 87.88 177 ARG A O 1
ATOM 1380 N N . TYR A 1 178 ? 7.137 -6.562 -10.045 1.00 86.50 178 TYR A N 1
ATOM 1381 C CA . TYR A 1 178 ? 6.724 -7.699 -10.857 1.00 86.50 178 TYR A CA 1
ATOM 1382 C C . TYR A 1 178 ? 5.589 -7.324 -11.817 1.00 86.50 178 TYR A C 1
ATOM 1384 O O . TYR A 1 178 ? 5.722 -7.502 -13.024 1.00 86.50 178 TYR A O 1
ATOM 1392 N N . TRP A 1 179 ? 4.504 -6.744 -11.302 1.00 88.88 179 TRP A N 1
ATOM 1393 C CA . TRP A 1 179 ? 3.324 -6.429 -12.107 1.00 88.88 179 TRP A CA 1
ATOM 1394 C C . TRP A 1 179 ? 3.568 -5.328 -13.139 1.00 88.88 179 TRP A C 1
ATOM 1396 O O . TRP A 1 179 ? 3.064 -5.432 -14.254 1.00 88.88 179 TRP A O 1
ATOM 1406 N N . VAL A 1 180 ? 4.367 -4.307 -12.810 1.00 90.88 180 VAL A N 1
ATOM 1407 C CA . VAL A 1 180 ? 4.751 -3.266 -13.777 1.00 90.88 180 VAL A CA 1
ATOM 1408 C C . VAL A 1 180 ? 5.604 -3.860 -14.895 1.00 90.88 180 VAL A C 1
ATOM 1410 O O . VAL A 1 180 ? 5.382 -3.527 -16.053 1.00 90.88 180 VAL A O 1
ATOM 1413 N N . LEU A 1 181 ? 6.548 -4.755 -14.581 1.00 88.75 181 LEU A N 1
ATOM 1414 C CA . LEU A 1 181 ? 7.368 -5.412 -15.602 1.00 88.75 181 LEU A CA 1
ATOM 1415 C C . LEU A 1 181 ? 6.539 -6.334 -16.495 1.00 88.75 181 LEU A C 1
ATOM 1417 O O . LEU A 1 181 ? 6.700 -6.288 -17.709 1.00 88.75 181 LEU A O 1
ATOM 1421 N N . VAL A 1 182 ? 5.649 -7.143 -15.914 1.00 87.44 182 VAL A N 1
ATOM 1422 C CA . VAL A 1 182 ? 4.757 -8.032 -16.674 1.00 87.44 182 VAL A CA 1
ATOM 1423 C C . VAL A 1 182 ? 3.869 -7.234 -17.628 1.00 87.44 182 VAL A C 1
ATOM 1425 O O . VAL A 1 182 ? 3.713 -7.626 -18.780 1.00 87.44 182 VAL A O 1
ATOM 1428 N N . ASP A 1 183 ? 3.327 -6.100 -17.181 1.00 89.88 183 ASP A N 1
ATOM 1429 C CA . ASP A 1 183 ? 2.540 -5.223 -18.049 1.00 89.88 183 ASP A CA 1
ATOM 1430 C C . ASP A 1 183 ? 3.413 -4.545 -19.122 1.00 89.88 183 ASP A C 1
ATOM 1432 O O . ASP A 1 183 ? 3.026 -4.499 -20.286 1.00 89.88 183 ASP A O 1
ATOM 1436 N N . ALA A 1 184 ? 4.631 -4.108 -18.780 1.00 89.19 184 ALA A N 1
ATOM 1437 C CA . ALA A 1 184 ? 5.550 -3.468 -19.728 1.00 89.19 184 ALA A CA 1
ATOM 1438 C C . ALA A 1 184 ? 5.989 -4.404 -20.867 1.00 89.19 184 ALA A C 1
ATOM 1440 O O . ALA A 1 184 ? 6.223 -3.943 -21.985 1.00 89.19 184 ALA A O 1
ATOM 1441 N N . MET A 1 185 ? 6.054 -5.718 -20.623 1.00 88.00 185 MET A N 1
ATOM 1442 C CA . MET A 1 185 ? 6.361 -6.715 -21.659 1.00 88.00 185 MET A CA 1
ATOM 1443 C C . MET A 1 185 ? 5.339 -6.720 -22.798 1.00 88.00 185 MET A C 1
ATOM 1445 O O . MET A 1 185 ? 5.706 -7.003 -23.934 1.00 88.00 185 MET A O 1
ATOM 1449 N N . LEU A 1 186 ? 4.071 -6.392 -22.519 1.00 84.69 186 LEU A N 1
ATOM 1450 C CA . LEU A 1 186 ? 3.012 -6.360 -23.535 1.00 84.69 186 LEU A CA 1
ATOM 1451 C C . LEU A 1 186 ? 3.218 -5.244 -24.565 1.00 84.69 186 LEU A C 1
ATOM 1453 O O . LEU A 1 186 ? 2.693 -5.328 -25.673 1.00 84.69 186 LEU A O 1
ATOM 1457 N N . TYR A 1 187 ? 3.978 -4.212 -24.199 1.00 84.62 187 TYR A N 1
ATOM 1458 C CA . TYR A 1 187 ? 4.235 -3.036 -25.027 1.00 84.62 187 TYR A CA 1
ATOM 1459 C C . TYR A 1 187 ? 5.692 -2.952 -25.500 1.00 84.62 187 TYR A C 1
ATOM 1461 O O . TYR A 1 187 ? 6.069 -1.979 -26.153 1.00 84.62 187 TYR A O 1
ATOM 1469 N N . SER A 1 188 ? 6.528 -3.942 -25.168 1.00 85.06 188 SER A N 1
ATOM 1470 C CA . SER A 1 188 ? 7.942 -3.926 -25.528 1.00 85.06 188 SER A CA 1
ATOM 1471 C C . SER A 1 188 ? 8.172 -4.391 -26.965 1.00 85.06 188 SER A C 1
ATOM 1473 O O . SER A 1 188 ? 7.633 -5.390 -27.425 1.00 85.06 188 SER A O 1
ATOM 1475 N N . ASP A 1 189 ? 9.054 -3.680 -27.654 1.00 85.19 189 ASP A N 1
ATOM 1476 C CA . ASP A 1 189 ? 9.529 -3.921 -29.018 1.00 85.19 189 ASP A CA 1
ATOM 1477 C C . ASP A 1 189 ? 10.886 -4.659 -29.060 1.00 85.19 189 ASP A C 1
ATOM 1479 O O . ASP A 1 189 ? 11.534 -4.731 -30.100 1.00 85.19 189 ASP A O 1
ATOM 1483 N N . CYS A 1 190 ? 11.349 -5.186 -27.924 1.00 83.69 190 CYS A N 1
ATOM 1484 C CA . CYS A 1 190 ? 12.691 -5.753 -27.768 1.00 83.69 190 CYS A CA 1
ATOM 1485 C C . CYS A 1 190 ? 12.867 -7.183 -28.308 1.00 83.69 190 CYS A C 1
ATOM 1487 O O . CYS A 1 190 ? 14.001 -7.655 -28.382 1.00 83.69 190 CYS A O 1
ATOM 1489 N N . GLY A 1 191 ? 11.784 -7.879 -28.661 1.00 77.75 191 GLY A N 1
ATOM 1490 C CA . GLY A 1 191 ? 11.829 -9.244 -29.189 1.00 77.75 191 GLY A CA 1
ATOM 1491 C C . GLY A 1 191 ? 10.476 -9.962 -29.112 1.00 77.75 191 GLY A C 1
ATOM 1492 O O . GLY A 1 191 ? 9.556 -9.464 -28.460 1.00 77.75 191 GLY A O 1
ATOM 1493 N N . PRO A 1 192 ? 10.328 -11.122 -29.778 1.00 76.25 192 PRO A N 1
ATOM 1494 C CA . PRO A 1 192 ? 9.117 -11.932 -29.687 1.00 76.25 192 PRO A CA 1
ATOM 1495 C C . PRO A 1 192 ? 8.938 -12.506 -28.266 1.00 76.25 192 PRO A C 1
ATOM 1497 O O . PRO A 1 192 ? 9.924 -12.788 -27.586 1.00 76.25 192 PRO A O 1
ATOM 1500 N N . PRO A 1 193 ? 7.697 -12.710 -27.793 1.00 70.88 193 PRO A N 1
ATOM 1501 C CA . PRO A 1 193 ? 7.446 -13.290 -26.475 1.00 70.88 193 PRO A CA 1
ATOM 1502 C C . PRO A 1 193 ? 7.830 -14.781 -26.447 1.00 70.88 193 PRO A C 1
ATOM 1504 O O . PRO A 1 193 ? 7.138 -15.621 -27.022 1.00 70.88 193 PRO A O 1
ATOM 1507 N N . GLU A 1 194 ? 8.910 -15.129 -25.743 1.00 78.19 194 GLU A N 1
ATOM 1508 C CA . GLU A 1 194 ? 9.428 -16.501 -25.634 1.00 78.19 194 GLU A CA 1
ATOM 1509 C C . GLU A 1 194 ? 9.263 -17.054 -24.217 1.00 78.19 194 GLU A C 1
ATOM 1511 O O . GLU A 1 194 ? 10.109 -16.819 -23.368 1.00 78.19 194 GLU A O 1
ATOM 1516 N N . LYS A 1 195 ? 8.237 -17.861 -23.924 1.00 77.75 195 LYS A N 1
ATOM 1517 C CA . LYS A 1 195 ? 8.078 -18.442 -22.572 1.00 77.75 195 LYS A CA 1
ATOM 1518 C C . LYS A 1 195 ? 9.297 -19.306 -22.177 1.00 77.75 195 LYS A C 1
ATOM 1520 O O . LYS A 1 195 ? 9.685 -20.169 -22.962 1.00 77.75 195 LYS A O 1
ATOM 1525 N N . PRO A 1 196 ? 9.868 -19.164 -20.960 1.00 76.44 196 PRO A N 1
ATOM 1526 C CA . PRO A 1 196 ? 9.399 -18.377 -19.807 1.00 76.44 196 PRO A CA 1
ATOM 1527 C C . PRO A 1 196 ? 9.925 -16.929 -19.742 1.00 76.44 196 PRO A C 1
ATOM 1529 O O . PRO A 1 196 ? 9.770 -16.267 -18.723 1.00 76.44 196 PRO A O 1
ATOM 1532 N N . TRP A 1 197 ? 10.567 -16.433 -20.784 1.00 81.44 197 TRP A N 1
ATOM 1533 C CA . TRP A 1 197 ? 11.211 -15.129 -20.844 1.00 81.44 197 TRP A CA 1
ATOM 1534 C C . TRP A 1 197 ? 10.292 -14.049 -21.429 1.00 81.44 197 TRP A C 1
ATOM 1536 O O . TRP A 1 197 ? 9.561 -14.255 -22.396 1.00 81.44 197 TRP A O 1
ATOM 1546 N N . GLY A 1 198 ? 10.352 -12.863 -20.839 1.00 84.25 198 GLY A N 1
ATOM 1547 C CA . GLY A 1 198 ? 9.790 -11.639 -21.390 1.00 84.25 198 GLY A CA 1
ATOM 1548 C C . GLY A 1 198 ? 10.889 -10.625 -21.672 1.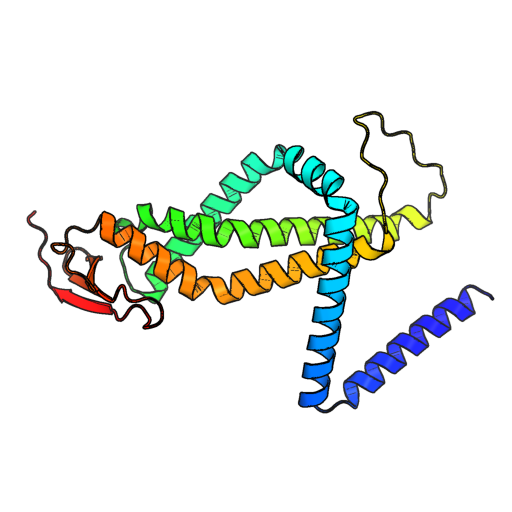00 84.25 198 GLY A C 1
ATOM 1549 O O . GLY A 1 198 ? 11.986 -10.713 -21.117 1.00 84.25 198 GLY A O 1
ATOM 1550 N N . TYR A 1 199 ? 10.594 -9.652 -22.525 1.00 87.88 199 TYR A N 1
ATOM 1551 C CA . TYR A 1 199 ? 11.526 -8.586 -22.876 1.00 87.88 199 TYR A CA 1
ATOM 1552 C C . TYR A 1 199 ? 10.922 -7.234 -22.512 1.00 87.88 199 TYR A C 1
ATOM 1554 O O . TYR A 1 199 ? 9.728 -7.021 -22.698 1.00 87.88 199 TYR A O 1
ATOM 1562 N N . VAL A 1 200 ? 11.738 -6.338 -21.962 1.00 89.75 200 VAL A N 1
ATOM 1563 C CA . VAL A 1 200 ? 11.333 -4.975 -21.597 1.00 89.75 200 VAL A CA 1
ATOM 1564 C C . VAL A 1 200 ? 12.407 -4.006 -22.061 1.00 89.75 200 VAL A C 1
ATOM 1566 O O . VAL A 1 200 ? 13.592 -4.225 -21.812 1.00 89.75 200 VAL A O 1
ATOM 1569 N N . ARG A 1 201 ? 12.018 -2.914 -22.717 1.00 89.88 201 ARG A N 1
ATOM 1570 C CA . ARG A 1 201 ? 12.973 -1.890 -23.143 1.00 89.88 201 ARG A CA 1
ATOM 1571 C C . ARG A 1 201 ? 13.468 -1.106 -21.937 1.00 89.88 201 ARG A C 1
ATOM 1573 O O . ARG A 1 201 ? 12.668 -0.615 -21.147 1.00 89.88 201 ARG A O 1
ATOM 1580 N N . LYS A 1 202 ? 14.790 -0.991 -21.804 1.00 88.88 202 LYS A N 1
ATOM 1581 C CA . LYS A 1 202 ? 15.417 -0.164 -20.772 1.00 88.88 202 LYS A CA 1
ATOM 1582 C C . LYS A 1 202 ? 15.569 1.272 -21.260 1.00 88.88 202 LYS A C 1
ATOM 1584 O O . LYS A 1 202 ? 15.172 2.199 -20.564 1.00 88.88 202 LYS A O 1
ATOM 1589 N N . ASN A 1 203 ? 16.175 1.420 -22.435 1.00 88.19 203 ASN A N 1
ATOM 1590 C CA . ASN A 1 203 ? 16.447 2.685 -23.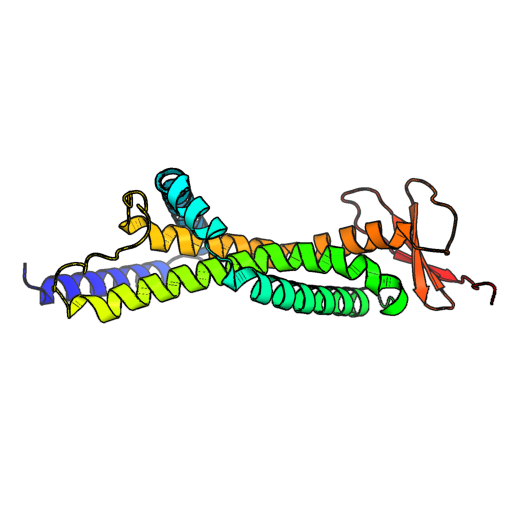105 1.00 88.19 203 ASN A CA 1
ATOM 1591 C C . ASN A 1 203 ? 16.500 2.480 -24.634 1.00 88.19 203 ASN A C 1
ATOM 1593 O O . ASN A 1 203 ? 16.151 1.409 -25.146 1.00 88.19 203 ASN A O 1
ATOM 1597 N N . LEU A 1 204 ? 16.933 3.500 -25.378 1.00 87.31 204 LEU A N 1
ATOM 1598 C CA . LEU A 1 204 ? 17.075 3.423 -26.838 1.00 87.31 204 LEU A CA 1
ATOM 1599 C C . LEU A 1 204 ? 18.023 2.301 -27.303 1.00 87.31 204 LEU A C 1
ATOM 1601 O O . LEU A 1 204 ? 17.749 1.669 -28.324 1.00 87.31 204 LEU A O 1
ATOM 1605 N N . ASP A 1 205 ? 19.072 2.014 -26.528 1.00 87.38 205 ASP A N 1
ATOM 1606 C CA . ASP A 1 205 ? 20.182 1.140 -26.933 1.00 87.38 205 ASP A CA 1
ATOM 1607 C C . ASP A 1 205 ? 20.160 -0.257 -26.297 1.00 87.38 205 ASP A C 1
ATOM 1609 O O . ASP A 1 205 ? 20.935 -1.137 -26.683 1.00 87.38 205 ASP A O 1
ATOM 1613 N N . SER A 1 206 ? 19.321 -0.482 -25.284 1.00 88.62 206 SER A N 1
ATOM 1614 C CA . SER A 1 206 ? 19.342 -1.712 -24.495 1.00 88.62 206 SER A CA 1
ATOM 1615 C C . SER A 1 206 ? 17.969 -2.162 -24.011 1.00 88.62 206 SER A C 1
ATOM 1617 O O . SER A 1 206 ? 17.054 -1.377 -23.739 1.00 88.62 206 SER A O 1
ATOM 1619 N N . CYS A 1 207 ? 17.856 -3.477 -23.874 1.00 89.88 207 CYS A N 1
ATOM 1620 C CA . CYS A 1 207 ? 16.676 -4.179 -23.411 1.00 89.88 207 CYS A CA 1
ATOM 1621 C C . CYS A 1 207 ? 17.040 -5.104 -22.253 1.00 89.88 207 CYS A C 1
ATOM 1623 O O . CYS A 1 207 ? 18.168 -5.584 -22.142 1.00 89.88 207 CYS A O 1
ATOM 1625 N N . TYR A 1 208 ? 16.061 -5.370 -21.402 1.00 88.69 208 TYR A N 1
ATOM 1626 C CA . TYR A 1 208 ? 16.118 -6.391 -20.377 1.00 88.69 208 TYR A CA 1
ATOM 1627 C C . TYR A 1 208 ? 15.394 -7.644 -20.838 1.00 88.69 208 TYR A C 1
ATOM 1629 O O . TYR A 1 208 ? 14.275 -7.577 -21.343 1.00 88.69 208 TYR A O 1
ATOM 1637 N N . ARG A 1 209 ? 16.017 -8.794 -20.601 1.00 86.06 209 ARG A N 1
ATOM 1638 C CA . ARG A 1 209 ? 15.348 -10.092 -20.568 1.00 86.06 209 ARG A CA 1
ATOM 1639 C C . ARG A 1 209 ? 14.959 -10.384 -19.123 1.00 86.06 209 ARG A C 1
ATOM 1641 O O . ARG A 1 209 ? 15.797 -10.239 -18.237 1.00 86.06 209 ARG A O 1
ATOM 1648 N N . VAL A 1 210 ? 13.706 -10.768 -18.912 1.00 82.88 210 VAL A N 1
ATOM 1649 C CA . VAL A 1 210 ? 13.088 -10.996 -17.603 1.00 82.88 210 VAL A CA 1
ATOM 1650 C C . VAL A 1 210 ? 12.556 -12.422 -17.539 1.00 82.88 210 VAL A C 1
ATOM 1652 O O . VAL A 1 210 ? 11.829 -12.837 -18.440 1.00 82.88 210 VAL A O 1
ATOM 1655 N N . ASP A 1 211 ? 12.874 -13.172 -16.485 1.00 80.88 211 ASP A N 1
ATOM 1656 C CA . ASP A 1 211 ? 12.192 -14.446 -16.217 1.00 80.88 211 ASP A CA 1
ATOM 1657 C C . ASP A 1 211 ? 10.779 -14.178 -15.667 1.00 80.88 211 ASP A C 1
ATOM 1659 O O . ASP A 1 211 ? 10.603 -13.471 -14.674 1.00 80.88 211 ASP A O 1
ATOM 1663 N N . THR A 1 212 ? 9.754 -14.720 -16.328 1.00 71.50 212 THR A N 1
ATOM 1664 C CA . THR A 1 212 ? 8.343 -14.557 -15.935 1.00 71.50 212 THR A CA 1
ATOM 1665 C C . THR A 1 212 ? 7.874 -15.594 -14.915 1.00 71.50 212 THR A C 1
ATOM 1667 O O . THR A 1 212 ? 6.740 -15.505 -14.432 1.00 71.50 212 THR A O 1
ATOM 1670 N N . ARG A 1 213 ? 8.718 -16.573 -14.549 1.00 74.12 213 ARG A N 1
ATOM 1671 C CA . ARG A 1 213 ? 8.395 -17.560 -13.510 1.00 74.12 213 ARG A CA 1
ATOM 1672 C C . ARG A 1 213 ? 8.106 -16.859 -12.181 1.00 74.12 213 ARG A C 1
ATOM 1674 O O . ARG A 1 213 ? 8.955 -16.179 -11.604 1.00 74.12 213 ARG A O 1
ATOM 1681 N N . LEU A 1 214 ? 6.890 -17.063 -11.673 1.00 61.97 214 LEU A N 1
ATOM 1682 C CA . LEU A 1 214 ? 6.505 -16.642 -10.327 1.00 61.97 214 LEU A CA 1
ATOM 1683 C C . LEU A 1 214 ? 7.515 -17.205 -9.309 1.00 61.97 214 LEU A C 1
ATOM 1685 O O . LEU A 1 214 ? 7.869 -18.379 -9.377 1.00 61.97 214 LEU A O 1
ATOM 1689 N N . PHE A 1 215 ? 7.943 -16.369 -8.357 1.00 55.19 215 PHE A N 1
ATOM 1690 C CA . PHE A 1 215 ? 8.819 -16.705 -7.218 1.00 55.19 215 PHE A CA 1
ATOM 1691 C C . PHE A 1 215 ? 10.335 -16.842 -7.464 1.00 55.19 215 PHE A C 1
ATOM 1693 O O . PHE A 1 215 ? 11.058 -17.059 -6.494 1.00 55.19 215 PHE A O 1
ATOM 1700 N N . HIS A 1 216 ? 10.856 -16.656 -8.682 1.00 52.47 216 HIS A N 1
ATOM 1701 C CA . HIS A 1 216 ? 12.319 -16.614 -8.912 1.00 52.47 216 HIS A CA 1
ATOM 1702 C C . HIS A 1 216 ? 12.931 -15.209 -8.896 1.00 52.47 216 HIS A C 1
ATOM 1704 O O . HIS A 1 216 ? 14.148 -15.059 -8.936 1.00 52.47 216 HIS A O 1
ATOM 1710 N N . GLY A 1 217 ? 12.098 -14.177 -8.736 1.00 52.09 217 GLY A N 1
ATOM 1711 C CA . GLY A 1 217 ? 12.534 -12.796 -8.898 1.00 52.09 217 GLY A CA 1
ATOM 1712 C C . GLY A 1 217 ? 12.744 -12.469 -10.377 1.00 52.09 217 GLY A C 1
ATOM 1713 O O . GLY A 1 217 ? 13.032 -13.330 -11.200 1.00 52.09 217 GLY A O 1
ATOM 1714 N N . ALA A 1 218 ? 12.552 -11.204 -10.740 1.00 57.03 218 ALA A N 1
ATOM 1715 C CA . ALA A 1 218 ? 12.863 -10.750 -12.088 1.00 57.03 218 ALA A CA 1
ATOM 1716 C C . ALA A 1 218 ? 14.391 -10.649 -12.224 1.00 57.03 218 ALA A C 1
ATOM 1718 O O . ALA A 1 218 ? 14.956 -9.590 -11.929 1.00 57.03 218 ALA A O 1
ATOM 1719 N N . GLU A 1 219 ? 15.062 -11.736 -12.616 1.00 64.06 219 GLU A N 1
ATOM 1720 C CA . GLU A 1 219 ? 16.438 -11.653 -13.109 1.00 64.06 219 GLU A CA 1
ATOM 1721 C C . GLU A 1 219 ? 16.437 -10.808 -14.382 1.00 64.06 219 GLU A C 1
ATOM 1723 O O . GLU A 1 219 ? 15.693 -11.076 -15.323 1.00 64.06 219 GLU A O 1
ATOM 1728 N N . LEU A 1 220 ? 17.226 -9.736 -14.364 1.00 70.81 220 LEU A N 1
ATOM 1729 C CA . LEU A 1 220 ? 17.288 -8.734 -15.420 1.00 70.81 220 LEU A CA 1
ATOM 1730 C C . LEU A 1 220 ? 18.620 -8.881 -16.141 1.00 70.81 220 LEU A C 1
ATOM 1732 O O . LEU A 1 220 ? 19.653 -8.442 -15.638 1.00 70.81 220 LEU A O 1
ATOM 1736 N N . ILE A 1 221 ? 18.596 -9.475 -17.330 1.00 77.00 221 ILE A N 1
ATOM 1737 C CA . ILE A 1 221 ? 19.788 -9.589 -18.175 1.00 77.00 221 ILE A CA 1
ATOM 1738 C C . ILE A 1 221 ? 19.717 -8.485 -19.226 1.00 77.00 221 ILE A C 1
ATOM 1740 O O . ILE A 1 221 ? 18.842 -8.510 -20.093 1.00 77.00 221 ILE A O 1
ATOM 1744 N N . ALA A 1 222 ? 20.604 -7.494 -19.124 1.00 79.12 222 ALA A N 1
ATOM 1745 C CA . ALA A 1 222 ? 20.700 -6.421 -20.108 1.00 79.12 222 ALA A CA 1
ATOM 1746 C C . ALA A 1 222 ? 21.386 -6.926 -21.384 1.00 79.12 222 ALA A C 1
ATOM 1748 O O . ALA A 1 222 ? 22.434 -7.566 -21.315 1.00 79.12 222 ALA A O 1
ATOM 1749 N N . PHE A 1 223 ? 20.831 -6.592 -22.544 1.00 83.25 223 PHE A N 1
ATOM 1750 C CA . PHE A 1 223 ? 21.455 -6.830 -23.841 1.00 83.25 223 PHE A CA 1
ATOM 1751 C C . PHE A 1 223 ? 21.251 -5.626 -24.761 1.00 83.25 223 PHE A C 1
ATOM 1753 O O . PHE A 1 223 ? 20.292 -4.864 -24.611 1.00 83.25 223 PHE A O 1
ATOM 1760 N N . ALA A 1 224 ? 22.177 -5.433 -25.698 1.00 82.25 224 ALA A N 1
ATOM 1761 C CA . ALA A 1 224 ? 22.089 -4.353 -26.669 1.00 82.25 224 ALA A CA 1
ATOM 1762 C C . ALA A 1 224 ? 20.950 -4.623 -27.661 1.00 82.25 224 ALA A C 1
ATOM 1764 O O . ALA A 1 224 ? 20.823 -5.729 -28.185 1.00 82.25 224 ALA A O 1
ATOM 1765 N N . SER A 1 225 ? 20.141 -3.607 -27.936 1.00 76.19 225 SER A N 1
ATOM 1766 C CA . SER A 1 225 ? 19.068 -3.661 -28.923 1.00 76.19 225 SER A CA 1
ATOM 1767 C C . SER A 1 225 ? 19.009 -2.330 -29.655 1.00 76.19 225 SER A C 1
ATOM 1769 O O . SER A 1 225 ? 18.773 -1.295 -29.039 1.00 76.19 225 SER A O 1
ATOM 1771 N N . ARG A 1 226 ? 19.225 -2.346 -30.976 1.00 61.84 226 ARG A N 1
ATOM 1772 C CA . ARG A 1 226 ? 19.004 -1.164 -31.815 1.00 61.84 226 ARG A CA 1
ATOM 1773 C C . ARG A 1 226 ? 17.554 -1.147 -32.261 1.00 61.84 226 ARG A C 1
ATOM 1775 O O . ARG A 1 226 ? 17.121 -2.037 -32.990 1.00 61.84 226 ARG A O 1
ATOM 1782 N N . LYS A 1 227 ? 16.821 -0.113 -31.856 1.00 56.22 227 LYS A N 1
ATOM 1783 C CA . LYS A 1 227 ? 15.528 0.202 -32.464 1.00 56.22 227 LYS A CA 1
ATOM 1784 C C . LYS A 1 227 ? 15.784 0.624 -33.924 1.00 56.22 227 LYS A C 1
ATOM 1786 O O . LYS A 1 227 ? 16.658 1.468 -34.132 1.00 56.22 227 LYS A O 1
ATOM 1791 N N . PRO A 1 228 ? 15.114 0.046 -34.939 1.00 56.34 228 PRO A N 1
ATOM 1792 C CA . PRO A 1 228 ? 15.130 0.644 -36.269 1.00 56.34 228 PRO A CA 1
ATOM 1793 C C . PRO A 1 228 ? 14.487 2.032 -36.148 1.00 56.34 228 PRO A C 1
ATOM 1795 O O . PRO A 1 228 ? 13.394 2.151 -35.591 1.00 56.34 228 PRO A O 1
ATOM 1798 N N . GLY A 1 229 ? 15.241 3.062 -36.541 1.00 51.88 229 GLY A N 1
ATOM 1799 C CA . GLY A 1 229 ? 14.804 4.460 -36.512 1.00 51.88 229 GLY A CA 1
ATOM 1800 C C . GLY A 1 229 ? 13.690 4.754 -37.502 1.00 51.88 229 GLY A C 1
ATOM 1801 O O . GLY A 1 229 ? 13.578 4.004 -38.499 1.00 51.88 229 GLY A O 1
#

Foldseek 3Di:
DDPVVVVVVVVVVVVVVVVVCVPDDPVVNVVVVVVVLVVLLVLLVVQCVVQVVLVVVVVVPVPVCVVVLVVQLVVQLVVLLVLLCVVPVADSVLLSVLSSVSSVLLSVLVVLQVVLVVLQVVVVCCVVPVVVDPDDDDPPPDDPRDDRDPPVSSNSSSSSSNVVSVVSNVVSSQVSNLSSVVVSLVVDPQDDDDPQWGWGHRDQFWIWIFGNDPPPGTPTDIDTDHDDD

Nearest PDB structures (foldseek):
  7sqc-assembly1_1W  TM=1.857E-01  e=3.051E+00  Chlamydomonas reinhardtii
  5c5b-assembly2_C  TM=1.813E-01  e=2.724E+00  Homo sapiens
  7n6g-assembly1_3T  TM=1.614E-01  e=3.618E+00  Chlamydomonas reinhardtii

Organism: NCBI:txid78327